Protein AF-A0A7S4EAV9-F1 (afdb_monomer)

Foldseek 3Di:
DPQQVLCVVVVVVVVPPPPDDDDDDDDDDPFVCNVVPDDPPVPPPDDDDDLQDDPPDPPDPDDPLLSVLVSLCVLLVSCVVSPHDDDLSVLLNVLSPDPPRALQNNVLSSLSSQLSSLVVVVPDPDCSSVVSLLVSLLVLVVCVVVVSYPPVRSLVSLQVSCVVNVHPGSVVSVVVSLVVLVVLLVLLLQCLDPPHCQLVLLLVVLVVCLVVLVVQLVVCVVVVVVSSNVVSVVVNVVSVVCNVPVVVSNVVSVVLNCCLVPPPDSSSNSVSSVSCVSVSCVRNPCVSDPDD

Structure (mmCIF, N/CA/C/O backbone):
data_AF-A0A7S4EAV9-F1
#
_entry.id   AF-A0A7S4EAV9-F1
#
loop_
_atom_site.group_PDB
_atom_site.id
_atom_site.type_symbol
_atom_site.label_atom_id
_atom_site.label_alt_id
_atom_site.label_comp_id
_atom_site.label_asym_id
_atom_site.label_entity_id
_atom_site.label_seq_id
_atom_site.pdbx_PDB_ins_code
_atom_site.Cartn_x
_atom_site.Cartn_y
_atom_site.Cartn_z
_atom_site.occupancy
_atom_site.B_iso_or_equiv
_atom_site.auth_seq_id
_atom_site.auth_comp_id
_atom_site.auth_asym_id
_atom_site.auth_atom_id
_atom_site.pdbx_PDB_model_num
ATOM 1 N N . MET A 1 1 ? 12.441 -1.413 3.411 1.00 30.23 1 MET A N 1
ATOM 2 C CA . MET A 1 1 ? 10.999 -1.530 3.059 1.00 30.23 1 MET A CA 1
ATOM 3 C C . MET A 1 1 ? 10.215 -0.191 3.110 1.00 30.23 1 MET A C 1
ATOM 5 O O . MET A 1 1 ? 8.997 -0.195 3.218 1.00 30.23 1 MET A O 1
ATOM 9 N N . LYS A 1 2 ? 10.881 0.977 2.994 1.00 26.67 2 LYS A N 1
ATOM 10 C CA . LYS A 1 2 ? 10.296 2.322 3.235 1.00 26.67 2 LYS A CA 1
ATOM 11 C C . LYS A 1 2 ? 10.002 3.156 1.971 1.00 26.67 2 LYS A C 1
ATOM 13 O O . LYS A 1 2 ? 9.523 4.275 2.081 1.00 26.67 2 LYS A O 1
ATOM 18 N N . LEU A 1 3 ? 10.282 2.630 0.776 1.00 26.67 3 LEU A N 1
ATOM 19 C CA . LEU A 1 3 ? 10.235 3.392 -0.487 1.00 26.67 3 LEU A CA 1
ATOM 20 C C . LEU A 1 3 ? 9.072 3.006 -1.419 1.00 26.67 3 LEU A C 1
ATOM 22 O O . LEU A 1 3 ? 8.772 3.741 -2.355 1.00 26.67 3 LEU A O 1
ATOM 26 N N . LEU A 1 4 ? 8.389 1.884 -1.173 1.00 30.31 4 LEU A N 1
ATOM 27 C CA . LEU A 1 4 ? 7.480 1.302 -2.166 1.00 30.31 4 LEU A CA 1
ATOM 28 C C . LEU A 1 4 ? 6.035 1.831 -2.093 1.00 30.31 4 LEU A C 1
ATOM 30 O O . LEU A 1 4 ? 5.394 2.015 -3.124 1.00 30.31 4 LEU A O 1
ATOM 34 N N . ILE A 1 5 ? 5.545 2.152 -0.891 1.00 35.16 5 ILE A N 1
ATOM 35 C CA . ILE A 1 5 ? 4.197 2.723 -0.695 1.00 35.16 5 ILE A CA 1
ATOM 36 C C . ILE A 1 5 ? 4.159 4.197 -1.153 1.00 35.16 5 ILE A C 1
ATOM 38 O O . ILE A 1 5 ? 3.156 4.661 -1.690 1.00 35.16 5 ILE A O 1
ATOM 42 N N . CYS A 1 6 ? 5.284 4.915 -1.056 1.00 32.62 6 CYS A N 1
ATOM 43 C CA . CYS A 1 6 ? 5.419 6.283 -1.570 1.00 32.62 6 CYS A CA 1
ATOM 44 C C . CYS A 1 6 ? 5.647 6.342 -3.088 1.00 32.62 6 CYS A C 1
ATOM 46 O O . CYS A 1 6 ? 5.225 7.306 -3.724 1.00 32.62 6 CYS A O 1
ATOM 48 N N . ALA A 1 7 ? 6.242 5.309 -3.695 1.00 28.92 7 ALA A N 1
ATOM 49 C CA . ALA A 1 7 ? 6.354 5.225 -5.151 1.00 28.92 7 ALA A CA 1
ATOM 50 C C . ALA A 1 7 ? 4.977 5.105 -5.833 1.00 28.92 7 ALA A C 1
ATOM 52 O O . ALA A 1 7 ? 4.793 5.658 -6.911 1.00 28.92 7 ALA A O 1
ATOM 53 N N . LEU A 1 8 ? 3.988 4.471 -5.192 1.00 30.95 8 LEU A N 1
ATOM 54 C CA . LEU A 1 8 ? 2.611 4.373 -5.698 1.00 30.95 8 LEU A CA 1
ATOM 55 C C . LEU A 1 8 ? 1.877 5.719 -5.734 1.00 30.95 8 LEU A C 1
ATOM 57 O O . LEU A 1 8 ? 1.275 6.050 -6.751 1.00 30.95 8 LEU A O 1
ATOM 61 N N . LEU A 1 9 ? 1.939 6.510 -4.656 1.00 30.52 9 LEU A N 1
ATOM 62 C CA . LEU A 1 9 ? 1.283 7.826 -4.603 1.00 30.52 9 LEU A CA 1
ATOM 63 C C . LEU A 1 9 ? 2.001 8.869 -5.475 1.00 30.52 9 LEU A C 1
ATOM 65 O O . LEU A 1 9 ? 1.351 9.742 -6.051 1.00 30.52 9 LEU A O 1
ATOM 69 N N . ALA A 1 10 ? 3.325 8.760 -5.629 1.00 28.16 10 ALA A N 1
ATOM 70 C CA . ALA A 1 10 ? 4.101 9.609 -6.532 1.00 28.16 10 ALA A CA 1
ATOM 71 C C . ALA A 1 10 ? 3.931 9.219 -8.015 1.00 28.16 10 ALA A C 1
ATOM 73 O O . ALA A 1 10 ? 3.924 10.095 -8.879 1.00 28.16 10 ALA A O 1
ATOM 74 N N . ALA A 1 11 ? 3.761 7.929 -8.336 1.00 26.75 11 ALA A N 1
ATOM 75 C CA . ALA A 1 11 ? 3.542 7.471 -9.709 1.00 26.75 11 ALA A CA 1
ATOM 76 C C . ALA A 1 11 ? 2.140 7.826 -10.228 1.00 26.75 11 ALA A C 1
ATOM 78 O O . ALA A 1 11 ? 2.017 8.245 -11.379 1.00 26.75 11 ALA A O 1
ATOM 79 N N . THR A 1 12 ? 1.096 7.756 -9.392 1.00 27.83 12 THR A N 1
ATOM 80 C CA . THR A 1 12 ? -0.251 8.193 -9.798 1.00 27.83 12 THR A CA 1
ATOM 81 C C . THR A 1 12 ? -0.331 9.712 -9.958 1.00 27.83 12 THR A C 1
ATOM 83 O O . THR A 1 12 ? -0.897 10.190 -10.937 1.00 27.83 12 THR A O 1
ATOM 86 N N . THR A 1 13 ? 0.304 10.504 -9.089 1.00 26.16 13 THR A N 1
ATOM 87 C CA . THR A 1 13 ? 0.293 11.974 -9.226 1.00 26.16 13 THR A CA 1
ATOM 88 C C . THR A 1 13 ? 1.150 12.493 -10.390 1.00 26.16 13 THR A C 1
ATOM 90 O O . THR A 1 13 ? 0.740 13.450 -11.053 1.00 26.16 13 THR A O 1
ATOM 93 N N . ASN A 1 14 ? 2.283 11.856 -10.720 1.00 24.61 14 ASN A N 1
ATOM 94 C CA . ASN A 1 14 ? 3.083 12.241 -11.896 1.00 24.61 14 ASN A CA 1
ATOM 95 C C . ASN A 1 14 ? 2.488 11.772 -13.232 1.00 24.61 14 ASN A C 1
ATOM 97 O O . ASN A 1 14 ? 2.653 12.468 -14.236 1.00 24.61 14 ASN A O 1
ATOM 101 N N . ALA A 1 15 ? 1.768 10.645 -13.267 1.00 26.09 15 ALA A N 1
ATOM 102 C CA . ALA A 1 15 ? 1.074 10.198 -14.476 1.00 26.09 15 ALA A CA 1
ATOM 103 C C . ALA A 1 15 ? -0.105 11.118 -14.852 1.00 26.09 15 ALA A C 1
ATOM 105 O O . ALA A 1 15 ? -0.425 11.266 -16.029 1.00 26.09 15 ALA A O 1
ATOM 106 N N . ILE A 1 16 ? -0.720 11.795 -13.874 1.00 30.86 16 ILE A N 1
ATOM 107 C CA . ILE A 1 16 ? -1.959 12.563 -14.083 1.00 30.86 16 ILE A CA 1
ATOM 108 C C . ILE A 1 16 ? -1.701 14.039 -14.459 1.00 30.86 16 ILE A C 1
ATOM 110 O O . ILE A 1 16 ? -2.587 14.711 -14.987 1.00 30.86 16 ILE A O 1
ATOM 114 N N . ARG A 1 17 ? -0.481 14.571 -14.276 1.00 26.88 17 ARG A N 1
ATOM 115 C CA . ARG A 1 17 ? -0.198 16.007 -14.506 1.00 26.88 17 ARG A CA 1
ATOM 116 C C . ARG A 1 17 ? 0.298 16.371 -15.914 1.00 26.88 17 ARG A C 1
ATOM 118 O O . ARG A 1 17 ? 0.329 17.554 -16.249 1.00 26.88 17 ARG A O 1
ATOM 125 N N . ASN A 1 18 ? 0.642 15.402 -16.764 1.00 28.17 18 ASN A N 1
ATOM 126 C CA . ASN A 1 18 ? 1.219 15.665 -18.090 1.00 28.17 18 ASN A CA 1
ATOM 127 C C . ASN A 1 18 ? 0.196 15.570 -19.231 1.00 28.17 18 ASN A C 1
ATOM 129 O O . ASN A 1 18 ? 0.288 14.730 -20.118 1.00 28.17 18 ASN A O 1
ATOM 133 N N . GLY A 1 19 ? -0.738 16.522 -19.246 1.00 25.75 19 GLY A N 1
ATOM 134 C CA . GLY A 1 19 ? -1.577 16.855 -20.400 1.00 25.75 19 GLY A CA 1
ATOM 135 C C . GLY A 1 19 ? -1.096 18.106 -21.154 1.00 25.75 19 GLY A C 1
ATOM 136 O O . GLY A 1 19 ? -1.883 19.021 -21.330 1.00 25.75 19 GLY A O 1
ATOM 137 N N . HIS A 1 20 ? 0.178 18.147 -21.577 1.00 24.78 20 HIS A N 1
ATOM 138 C CA . HIS A 1 20 ? 0.787 19.085 -22.556 1.00 24.78 20 HIS A CA 1
ATOM 139 C C . HIS A 1 20 ? 0.699 20.633 -22.340 1.00 24.78 20 HIS A C 1
ATOM 141 O O . HIS A 1 20 ? -0.094 21.142 -21.558 1.00 24.78 20 HIS A O 1
ATOM 147 N N . PRO A 1 21 ? 1.622 21.434 -22.932 1.00 31.45 21 PRO A N 1
ATOM 148 C CA . PRO A 1 21 ? 2.500 22.287 -22.127 1.00 31.45 21 PRO A CA 1
ATOM 149 C C . PRO A 1 21 ? 2.234 23.799 -22.232 1.00 31.45 21 PRO A C 1
ATOM 151 O O . PRO A 1 21 ? 1.849 24.326 -23.277 1.00 31.45 21 PRO A O 1
ATOM 154 N N . ARG A 1 22 ? 2.630 24.537 -21.187 1.00 22.41 22 ARG A N 1
ATOM 155 C CA . ARG A 1 22 ? 3.243 25.866 -21.346 1.00 22.41 22 ARG A CA 1
ATOM 156 C C . ARG A 1 22 ? 4.536 25.952 -20.528 1.00 22.41 22 ARG A C 1
ATOM 158 O O . ARG A 1 22 ? 4.596 25.377 -19.445 1.00 22.41 22 ARG A O 1
ATOM 165 N N . PRO A 1 23 ? 5.574 26.625 -21.055 1.00 32.88 23 PRO A N 1
ATOM 166 C CA . PRO A 1 23 ? 6.935 26.504 -20.558 1.00 32.88 23 PRO A CA 1
ATOM 167 C C . PRO A 1 23 ? 7.163 27.448 -19.380 1.00 32.88 23 PRO A C 1
ATOM 169 O O . PRO A 1 23 ? 6.838 28.630 -19.466 1.00 32.88 23 PRO A O 1
ATOM 172 N N . MET A 1 24 ? 7.773 26.948 -18.310 1.00 22.83 24 MET A N 1
ATOM 173 C CA . MET A 1 24 ? 8.365 27.764 -17.248 1.00 22.83 24 MET A CA 1
ATOM 174 C C . MET A 1 24 ? 9.703 27.140 -16.805 1.00 22.83 24 MET A C 1
ATOM 176 O O . MET A 1 24 ? 9.957 25.968 -17.090 1.00 22.83 24 MET A O 1
ATOM 180 N N . PRO A 1 25 ? 10.612 27.957 -16.247 1.00 26.66 25 PRO A N 1
ATOM 181 C CA . PRO A 1 25 ? 12.045 27.871 -16.492 1.00 26.66 25 PRO A CA 1
ATOM 182 C C . PRO A 1 25 ? 12.771 26.843 -15.623 1.00 26.66 25 PRO A C 1
ATOM 184 O O . PRO A 1 25 ? 12.385 26.544 -14.499 1.00 26.66 25 PRO A O 1
ATOM 187 N N . ARG A 1 26 ? 13.880 26.362 -16.193 1.00 35.59 26 ARG A N 1
ATOM 188 C CA . ARG A 1 26 ? 14.829 25.379 -15.665 1.00 35.59 26 ARG A CA 1
ATOM 189 C C . ARG A 1 26 ? 15.327 25.735 -14.258 1.00 35.59 26 ARG A C 1
ATOM 191 O O . ARG A 1 26 ? 16.225 26.562 -14.112 1.00 35.59 26 ARG A O 1
ATOM 198 N N . SER A 1 27 ? 14.814 25.038 -13.252 1.00 28.33 27 SER A N 1
ATOM 199 C CA . SER A 1 27 ? 15.548 24.724 -12.025 1.00 28.33 27 SER A CA 1
ATOM 200 C C . SER A 1 27 ? 16.105 23.302 -12.144 1.00 28.33 27 SER A C 1
ATOM 202 O O . SER A 1 27 ? 15.449 22.425 -12.697 1.00 28.33 27 SER A O 1
ATO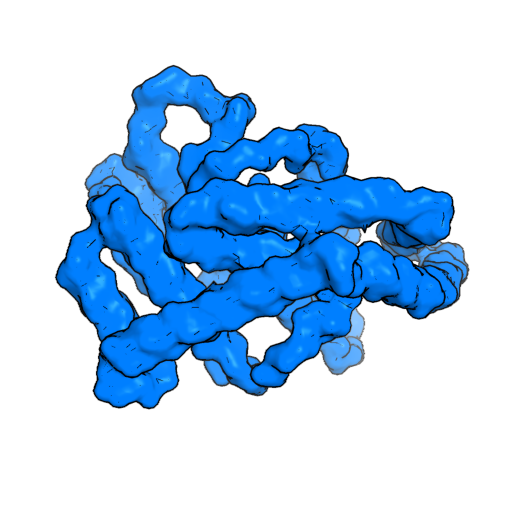M 204 N N . GLN A 1 28 ? 17.352 23.136 -11.708 1.00 24.94 28 GLN A N 1
ATOM 205 C CA . GLN A 1 28 ? 18.236 21.974 -11.864 1.00 24.94 28 GLN A CA 1
ATOM 206 C C . GLN A 1 28 ? 17.552 20.597 -11.712 1.00 24.94 28 GLN A C 1
ATOM 208 O O . GLN A 1 28 ? 16.701 20.442 -10.836 1.00 24.94 28 GLN A O 1
ATOM 213 N N . PRO A 1 29 ? 17.948 19.585 -12.511 1.00 26.45 29 PRO A N 1
ATOM 214 C CA . PRO A 1 29 ? 17.374 18.251 -12.417 1.00 26.45 29 PRO A CA 1
ATOM 215 C C . PRO A 1 29 ? 17.821 17.582 -11.115 1.00 26.45 29 PRO A C 1
ATOM 217 O O . PRO A 1 29 ? 19.008 17.362 -10.882 1.00 26.45 29 PRO A O 1
ATOM 220 N N . THR A 1 30 ? 16.857 17.258 -10.260 1.00 29.09 30 THR A N 1
ATOM 221 C CA . THR A 1 30 ? 17.042 16.334 -9.140 1.00 29.09 30 THR A CA 1
ATOM 222 C C . THR A 1 30 ? 17.212 14.938 -9.740 1.00 29.09 30 THR A C 1
ATOM 224 O O . THR A 1 30 ? 16.267 14.366 -10.276 1.00 29.09 30 THR A O 1
ATOM 227 N N . THR A 1 31 ? 18.436 14.419 -9.757 1.00 29.69 31 THR A N 1
ATOM 228 C CA . THR A 1 31 ? 18.758 13.095 -10.309 1.00 29.69 31 THR A CA 1
ATOM 229 C C . THR A 1 31 ? 18.118 11.968 -9.494 1.00 29.69 31 THR A C 1
ATOM 231 O O . THR A 1 31 ? 17.970 12.080 -8.277 1.00 29.69 31 THR A O 1
ATOM 234 N N . LEU A 1 32 ? 17.779 10.852 -10.153 1.00 26.72 32 LEU A N 1
ATOM 235 C CA . LEU A 1 32 ? 17.197 9.646 -9.539 1.00 26.72 32 LEU A CA 1
ATOM 236 C C . LEU A 1 32 ? 18.062 9.079 -8.390 1.00 26.72 32 LEU A C 1
ATOM 238 O O . LEU A 1 32 ? 17.527 8.545 -7.426 1.00 26.72 32 LEU A O 1
ATOM 242 N N . GLU A 1 33 ? 19.384 9.272 -8.453 1.00 26.14 33 GLU A N 1
ATOM 243 C CA . GLU A 1 33 ? 20.360 8.938 -7.396 1.00 26.14 33 GLU A CA 1
ATOM 244 C C . GLU A 1 33 ? 20.159 9.738 -6.096 1.00 26.14 33 GLU A C 1
ATOM 246 O O . GLU A 1 33 ? 20.595 9.326 -5.023 1.00 26.14 33 GLU A O 1
ATOM 251 N N . THR A 1 34 ? 19.500 10.896 -6.180 1.00 31.69 34 THR A N 1
ATOM 252 C CA . THR A 1 34 ? 19.154 11.748 -5.034 1.00 31.69 34 THR A CA 1
ATOM 253 C C . THR A 1 34 ? 17.796 11.363 -4.437 1.00 31.69 34 THR A C 1
ATOM 255 O O . THR A 1 34 ? 17.569 11.579 -3.250 1.00 31.69 34 THR A O 1
ATOM 258 N N . LEU A 1 35 ? 16.906 10.767 -5.242 1.00 29.23 35 LEU A N 1
ATOM 259 C CA . LEU A 1 35 ? 15.603 10.232 -4.816 1.00 29.23 35 LEU A CA 1
ATOM 260 C C . LEU A 1 35 ? 15.709 8.816 -4.229 1.00 29.23 35 LEU A C 1
ATOM 262 O O . LEU A 1 35 ? 14.930 8.449 -3.354 1.00 29.23 35 LEU A O 1
ATOM 266 N N . LEU A 1 36 ? 16.686 8.036 -4.690 1.00 28.77 36 LEU A N 1
ATOM 267 C CA . LEU A 1 36 ? 16.977 6.676 -4.248 1.00 28.77 36 LEU A CA 1
ATOM 268 C C . LEU A 1 36 ? 18.383 6.671 -3.651 1.00 28.77 36 LEU A C 1
ATOM 270 O O . LEU A 1 36 ? 19.355 6.349 -4.331 1.00 28.77 36 LEU A O 1
ATOM 274 N N . GLY A 1 37 ? 18.503 7.119 -2.400 1.00 25.03 37 GLY A N 1
ATOM 275 C CA . GLY A 1 37 ? 19.788 7.176 -1.710 1.00 25.03 37 GLY A CA 1
ATOM 276 C C . GLY A 1 37 ? 20.550 5.853 -1.834 1.00 25.03 37 GLY A C 1
ATOM 277 O O . GLY A 1 37 ? 20.039 4.831 -1.403 1.00 25.03 37 GLY A O 1
ATOM 278 N N . ARG A 1 38 ? 21.751 5.926 -2.426 1.00 27.00 38 ARG A N 1
ATOM 279 C CA . ARG A 1 38 ? 22.833 4.920 -2.487 1.00 27.00 38 ARG A CA 1
ATOM 280 C C . ARG A 1 38 ? 22.445 3.456 -2.780 1.00 27.00 38 ARG A C 1
ATOM 282 O O . ARG A 1 38 ? 21.851 2.770 -1.967 1.00 27.00 38 ARG A O 1
ATOM 289 N N . ASP A 1 39 ? 23.006 2.968 -3.887 1.00 27.69 39 ASP A N 1
ATOM 290 C CA . ASP A 1 39 ? 23.309 1.564 -4.214 1.00 27.69 39 ASP A CA 1
ATOM 291 C C . ASP A 1 39 ? 22.130 0.560 -4.088 1.00 27.69 39 ASP A C 1
ATOM 293 O O . ASP A 1 39 ? 21.924 -0.044 -3.028 1.00 27.69 39 ASP A O 1
ATOM 297 N N . PRO A 1 40 ? 21.358 0.332 -5.174 1.00 32.56 40 PRO A N 1
ATOM 298 C CA . PRO A 1 40 ? 20.085 -0.401 -5.146 1.00 32.56 40 PRO A CA 1
ATOM 299 C C . PRO A 1 40 ? 20.197 -1.896 -4.798 1.00 32.56 40 PRO A C 1
ATOM 301 O O . PRO A 1 40 ? 19.172 -2.561 -4.671 1.00 32.56 40 PRO A O 1
ATOM 304 N N . TYR A 1 41 ? 21.408 -2.433 -4.623 1.00 29.66 41 TYR A N 1
ATOM 305 C CA . TYR A 1 41 ? 21.646 -3.855 -4.351 1.00 29.66 41 TYR A CA 1
ATOM 306 C C . TYR A 1 41 ? 22.193 -4.157 -2.950 1.00 29.66 41 TYR A C 1
ATOM 308 O O . TYR A 1 41 ? 22.419 -5.321 -2.631 1.00 29.66 41 TYR A O 1
ATOM 316 N N . SER A 1 42 ? 22.368 -3.146 -2.092 1.00 24.48 42 SER A N 1
ATOM 317 C CA . SER A 1 42 ? 22.776 -3.355 -0.690 1.00 24.48 42 SER A CA 1
ATOM 318 C C . SER A 1 42 ? 21.604 -3.504 0.295 1.00 24.48 42 SER A C 1
ATOM 320 O O . SER A 1 42 ? 21.832 -3.753 1.471 1.00 24.48 42 SER A O 1
ATOM 322 N N . ILE A 1 43 ? 20.351 -3.415 -0.175 1.00 29.30 43 ILE A N 1
ATOM 323 C CA . ILE A 1 43 ? 19.133 -3.380 0.664 1.00 29.30 43 ILE A CA 1
ATOM 324 C C . ILE A 1 43 ? 18.244 -4.618 0.434 1.00 29.30 43 ILE A C 1
ATOM 326 O O . ILE A 1 43 ? 17.024 -4.510 0.303 1.00 29.30 43 ILE A O 1
ATOM 330 N N . ILE A 1 44 ? 18.833 -5.811 0.340 1.00 28.12 44 ILE A N 1
ATOM 331 C CA . ILE A 1 44 ? 18.062 -7.063 0.414 1.00 28.12 44 ILE A CA 1
ATOM 332 C C . ILE A 1 44 ? 18.574 -7.881 1.602 1.00 28.12 44 ILE A C 1
ATOM 334 O O . ILE A 1 44 ? 19.215 -8.914 1.439 1.00 28.12 44 ILE A O 1
ATOM 338 N N . ASP A 1 45 ? 18.280 -7.395 2.808 1.00 23.91 45 ASP A N 1
ATOM 339 C CA . ASP A 1 45 ? 18.007 -8.253 3.965 1.00 23.91 45 ASP A CA 1
ATOM 340 C C . ASP A 1 45 ? 16.541 -7.991 4.345 1.00 23.91 45 ASP A C 1
ATOM 342 O O . ASP A 1 45 ? 16.200 -6.998 4.986 1.00 23.91 45 ASP A O 1
ATOM 346 N N . VAL A 1 46 ? 15.632 -8.803 3.797 1.00 31.34 46 VAL A N 1
ATOM 347 C CA . VAL A 1 46 ? 14.182 -8.677 4.009 1.00 31.34 46 VAL A CA 1
ATOM 348 C C . VAL A 1 46 ? 13.751 -9.819 4.919 1.00 31.34 46 VAL A C 1
ATOM 350 O O . VAL A 1 46 ? 13.188 -10.820 4.479 1.00 31.34 46 VAL A O 1
ATOM 353 N N . ARG A 1 47 ? 14.049 -9.681 6.214 1.00 23.48 47 ARG A N 1
ATOM 354 C CA . ARG A 1 47 ? 13.342 -10.438 7.252 1.00 23.48 47 ARG A CA 1
ATOM 355 C C . ARG A 1 47 ? 12.020 -9.737 7.513 1.0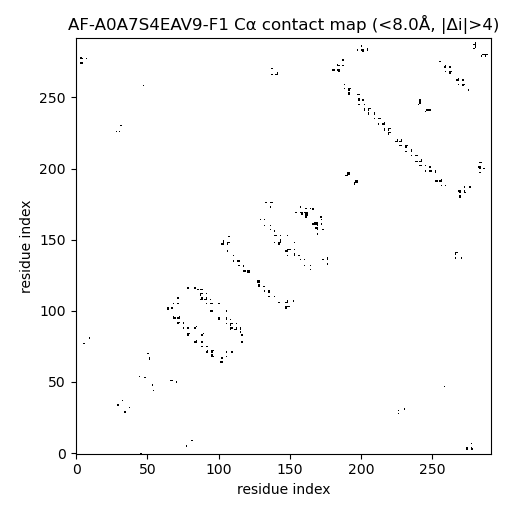0 23.48 47 ARG A C 1
ATOM 357 O O . ARG A 1 47 ? 11.981 -8.526 7.708 1.00 23.48 47 ARG A O 1
ATOM 364 N N . GLY A 1 48 ? 10.941 -10.510 7.445 1.00 29.02 48 GLY A N 1
ATOM 365 C CA . GLY A 1 48 ? 9.588 -10.034 7.686 1.00 29.02 48 GLY A CA 1
ATOM 366 C C . GLY A 1 48 ? 9.488 -9.350 9.042 1.00 29.02 48 GLY A C 1
ATOM 367 O O . GLY A 1 48 ? 9.793 -9.946 10.069 1.00 29.02 48 GLY A O 1
ATOM 368 N N . GLY A 1 49 ? 9.038 -8.107 9.019 1.00 24.88 49 GLY A N 1
ATOM 369 C CA . GLY A 1 49 ? 8.798 -7.307 10.201 1.00 24.88 49 GLY A CA 1
ATOM 370 C C . GLY A 1 49 ? 7.927 -6.127 9.810 1.00 24.88 49 GLY A C 1
ATOM 371 O O . GLY A 1 49 ? 7.981 -5.658 8.674 1.00 24.88 49 GLY A O 1
ATOM 372 N N . GLY A 1 50 ? 7.013 -5.730 10.689 1.00 27.94 50 GLY A N 1
ATOM 373 C CA . GLY A 1 50 ? 6.033 -4.684 10.403 1.00 27.94 50 GLY A CA 1
ATOM 374 C C . GLY A 1 50 ? 6.678 -3.304 10.232 1.00 27.94 50 GLY A C 1
ATOM 375 O O . GLY A 1 50 ? 7.863 -3.155 9.967 1.00 27.94 50 GLY A O 1
ATOM 376 N N . ILE A 1 51 ? 5.907 -2.248 10.494 1.00 37.44 51 ILE A N 1
ATOM 377 C CA . ILE A 1 51 ? 6.379 -0.846 10.576 1.00 37.44 51 ILE A CA 1
ATOM 378 C C . ILE A 1 51 ? 7.505 -0.658 11.639 1.00 37.44 51 ILE A C 1
ATOM 380 O O . ILE A 1 51 ? 8.039 0.437 11.796 1.00 37.44 51 ILE A O 1
ATOM 384 N N . PHE A 1 52 ? 7.898 -1.730 12.336 1.00 42.34 52 PHE A N 1
ATOM 385 C CA . PHE A 1 52 ? 8.694 -1.748 13.556 1.00 42.34 52 PHE A CA 1
ATOM 386 C C . PHE A 1 52 ? 10.049 -2.472 13.470 1.00 42.34 52 PHE A C 1
ATOM 388 O O . PHE A 1 52 ? 10.778 -2.391 14.452 1.00 42.34 52 PHE A O 1
ATOM 395 N N . ASP A 1 53 ? 10.436 -3.081 12.342 1.00 38.19 53 ASP A N 1
ATOM 396 C CA . ASP A 1 53 ? 11.724 -3.796 12.249 1.00 38.19 53 ASP A CA 1
ATOM 397 C C . ASP A 1 53 ? 12.605 -3.247 11.111 1.00 38.19 53 ASP A C 1
ATOM 399 O O . ASP A 1 53 ? 12.400 -3.549 9.934 1.00 38.19 53 ASP A O 1
ATOM 403 N N . ASP A 1 54 ? 13.593 -2.420 11.466 1.00 37.66 54 ASP A N 1
ATOM 404 C CA . ASP A 1 54 ? 14.825 -2.247 10.679 1.00 37.66 54 ASP A CA 1
ATOM 405 C C . ASP A 1 54 ? 15.901 -3.160 11.302 1.00 37.66 54 ASP A C 1
ATOM 407 O O . ASP A 1 54 ? 16.064 -3.116 12.521 1.00 37.66 54 ASP A O 1
ATOM 411 N N . PRO A 1 55 ? 16.656 -3.950 10.514 1.00 41.16 55 PRO A N 1
ATOM 412 C CA . PRO A 1 55 ? 17.675 -4.863 11.041 1.00 41.16 55 PRO A CA 1
ATOM 413 C C . PRO A 1 55 ? 19.050 -4.220 11.311 1.00 41.16 55 PRO A C 1
ATOM 415 O O . PRO A 1 55 ? 19.898 -4.873 11.911 1.00 41.16 55 PRO A O 1
ATOM 418 N N . ASP A 1 56 ? 19.286 -2.965 10.906 1.00 42.69 56 ASP A N 1
ATOM 419 C CA . ASP A 1 56 ? 20.632 -2.352 10.950 1.00 42.69 56 ASP A CA 1
ATOM 420 C C . ASP A 1 56 ? 20.814 -1.240 11.998 1.00 42.69 56 ASP A C 1
ATOM 422 O O . ASP A 1 56 ? 21.894 -0.666 12.128 1.00 42.69 56 ASP A O 1
ATOM 426 N N . GLU A 1 57 ? 19.794 -0.985 12.811 1.00 42.19 57 GLU A N 1
ATOM 427 C CA . GLU A 1 57 ? 19.933 -0.289 14.087 1.00 42.19 57 GLU A CA 1
ATOM 428 C C . GLU A 1 57 ? 19.080 -1.066 15.089 1.00 42.19 57 GLU A C 1
ATOM 430 O O . GLU A 1 57 ? 17.884 -0.818 15.220 1.00 42.19 57 GLU A O 1
ATOM 435 N N . GLU A 1 58 ? 19.670 -2.035 15.788 1.00 35.91 58 GLU A N 1
ATOM 436 C CA . GLU A 1 58 ? 19.164 -2.402 17.108 1.00 35.91 58 GLU A CA 1
ATOM 437 C C . GLU A 1 58 ? 19.754 -1.385 18.098 1.00 35.91 58 GLU A C 1
ATOM 439 O O . GLU A 1 58 ? 20.867 -1.599 18.586 1.00 35.91 58 GLU A O 1
ATOM 444 N N . PRO A 1 59 ? 19.086 -0.250 18.402 1.00 36.81 59 PRO A N 1
ATOM 445 C CA . PRO A 1 59 ? 19.397 0.439 19.633 1.00 36.81 59 PRO A CA 1
ATOM 446 C C . PRO A 1 59 ? 18.960 -0.494 20.764 1.00 36.81 59 PRO A C 1
ATOM 448 O O . PRO A 1 59 ? 17.812 -0.960 20.800 1.00 36.81 59 PRO A O 1
ATOM 451 N N . GLU A 1 60 ? 19.926 -0.803 21.626 1.00 40.34 60 GLU A N 1
ATOM 452 C CA . GLU A 1 60 ? 19.758 -1.473 22.912 1.00 40.34 60 GLU A CA 1
ATOM 453 C C . GLU A 1 60 ? 18.452 -1.000 23.572 1.00 40.34 60 GLU A C 1
ATOM 455 O O . GLU A 1 60 ? 18.317 0.186 23.818 1.00 40.34 60 GLU A O 1
ATOM 460 N N . GLU A 1 61 ? 17.473 -1.891 23.783 1.00 46.66 61 GLU A N 1
ATOM 461 C CA . GLU A 1 61 ? 16.250 -1.670 24.591 1.00 46.66 61 GLU A CA 1
ATOM 462 C C . GLU A 1 61 ? 15.667 -0.226 24.647 1.00 46.66 61 GLU A C 1
ATOM 464 O O . GLU A 1 61 ? 15.258 0.232 25.709 1.00 46.66 61 GLU A O 1
ATOM 469 N N . ASP A 1 62 ? 15.576 0.508 23.531 1.00 52.97 62 ASP A N 1
ATOM 470 C CA . ASP A 1 62 ? 15.167 1.925 23.573 1.00 52.97 62 ASP A CA 1
ATOM 471 C C . ASP A 1 62 ? 13.708 2.150 23.112 1.00 52.97 62 ASP A C 1
ATOM 473 O O . ASP A 1 62 ? 13.363 2.005 21.933 1.00 52.97 62 ASP A O 1
ATOM 477 N N . ASP A 1 63 ? 12.869 2.483 24.105 1.00 69.50 63 ASP A N 1
ATOM 478 C CA . ASP A 1 63 ? 11.510 3.064 24.114 1.00 69.50 63 ASP A CA 1
ATOM 479 C C . ASP A 1 63 ? 10.626 2.832 22.862 1.00 69.50 63 ASP A C 1
ATOM 481 O O . ASP A 1 63 ? 10.695 3.554 21.860 1.00 69.50 63 ASP A O 1
ATOM 485 N N . VAL A 1 64 ? 9.706 1.861 22.957 1.00 65.94 64 VAL A N 1
ATOM 486 C CA . VAL A 1 64 ? 8.657 1.574 21.953 1.00 65.94 64 VAL A CA 1
ATOM 487 C C . VAL A 1 64 ? 7.879 2.840 21.571 1.00 65.94 64 VAL A C 1
ATOM 489 O O . VAL A 1 64 ? 7.548 3.029 20.394 1.00 65.94 64 VAL A O 1
ATOM 492 N N . ASP A 1 65 ? 7.659 3.749 22.524 1.00 70.94 65 ASP A N 1
ATOM 493 C CA . ASP A 1 65 ? 6.942 4.994 22.271 1.00 70.94 65 ASP A CA 1
ATOM 494 C C . ASP A 1 65 ? 7.782 5.965 21.432 1.00 70.94 65 ASP A C 1
ATOM 496 O O . ASP A 1 65 ? 7.255 6.647 20.549 1.00 70.94 65 ASP A O 1
ATOM 500 N N . ALA A 1 66 ? 9.106 5.987 21.616 1.00 73.75 66 ALA A N 1
ATOM 501 C CA . ALA A 1 66 ? 10.013 6.787 20.794 1.00 73.75 66 ALA A CA 1
ATOM 502 C C . ALA A 1 66 ? 10.066 6.285 19.344 1.00 73.75 66 ALA A C 1
ATOM 504 O O . ALA A 1 66 ? 10.030 7.097 18.412 1.00 73.75 66 ALA A O 1
ATOM 505 N N . ARG A 1 67 ? 10.082 4.962 19.133 1.00 74.88 67 ARG A N 1
ATOM 506 C CA . ARG A 1 67 ? 10.040 4.365 17.785 1.00 74.88 67 ARG A CA 1
ATOM 507 C C . ARG A 1 67 ? 8.741 4.705 17.063 1.00 74.88 67 ARG A C 1
ATOM 509 O O . ARG A 1 67 ? 8.767 5.124 15.906 1.00 74.88 67 ARG A O 1
ATOM 516 N N . MET A 1 68 ? 7.611 4.587 17.754 1.00 76.19 68 MET A N 1
ATOM 517 C CA . MET A 1 68 ? 6.306 4.947 17.206 1.00 76.19 68 MET A CA 1
ATOM 518 C C . MET A 1 68 ? 6.221 6.445 16.885 1.00 76.19 68 MET A C 1
ATOM 520 O O . MET A 1 68 ? 5.814 6.790 15.777 1.00 76.19 68 MET A O 1
ATOM 524 N N . ARG A 1 69 ? 6.670 7.337 17.783 1.00 80.31 69 ARG A N 1
ATOM 525 C CA . ARG A 1 69 ? 6.743 8.787 17.509 1.00 80.31 69 ARG A CA 1
ATOM 526 C C . ARG A 1 69 ? 7.599 9.087 16.277 1.00 80.31 69 ARG A C 1
ATOM 528 O O . ARG A 1 69 ? 7.149 9.807 15.389 1.00 80.31 69 ARG A O 1
ATOM 535 N N . SER A 1 70 ? 8.778 8.469 16.161 1.00 81.19 70 SER A N 1
ATOM 536 C CA . SER A 1 70 ? 9.630 8.588 14.966 1.00 81.19 70 SER A CA 1
ATOM 537 C C . SER A 1 70 ? 8.910 8.113 13.698 1.00 81.19 70 SER A C 1
ATOM 539 O O . SER A 1 70 ? 9.002 8.751 12.646 1.00 81.19 70 SER A O 1
ATOM 541 N N . GLY A 1 71 ? 8.154 7.015 13.789 1.00 80.88 71 GLY A N 1
ATOM 542 C CA . GLY A 1 71 ? 7.290 6.529 12.714 1.00 80.88 71 GLY A CA 1
ATOM 543 C C . GLY A 1 71 ? 6.237 7.558 12.293 1.00 80.88 71 GLY A C 1
ATOM 544 O O . GLY A 1 71 ? 6.102 7.837 11.101 1.00 80.88 71 GLY A O 1
ATOM 545 N N . MET A 1 72 ? 5.554 8.186 13.253 1.00 84.69 72 MET A N 1
ATOM 546 C CA . MET A 1 72 ? 4.543 9.215 12.984 1.00 84.69 72 MET A CA 1
ATOM 547 C C . MET A 1 72 ? 5.151 10.487 12.383 1.00 84.69 72 MET A C 1
ATOM 549 O O . MET A 1 72 ? 4.609 11.024 11.420 1.00 84.69 72 MET A O 1
ATOM 553 N N . GLN A 1 73 ? 6.313 10.932 12.865 1.00 83.31 73 GLN A N 1
ATOM 554 C CA . GLN A 1 73 ? 7.045 12.061 12.276 1.00 83.31 73 GLN A CA 1
ATOM 555 C C . GLN A 1 73 ? 7.424 11.790 10.815 1.00 83.31 73 GLN A C 1
ATOM 557 O O . GLN A 1 73 ? 7.256 12.655 9.954 1.00 83.31 73 GLN A O 1
ATOM 562 N N . LYS A 1 74 ? 7.882 10.569 10.507 1.00 84.19 74 LYS A N 1
ATOM 563 C CA . LYS A 1 74 ? 8.146 10.146 9.124 1.00 84.19 74 LYS A CA 1
ATOM 564 C C . LYS A 1 74 ? 6.861 10.155 8.298 1.00 84.19 74 LYS A C 1
ATOM 566 O O . LYS A 1 74 ? 6.882 10.642 7.171 1.00 84.19 74 LYS A O 1
ATOM 571 N N . ALA A 1 75 ? 5.747 9.667 8.845 1.00 78.88 75 ALA A N 1
ATOM 572 C CA . ALA A 1 75 ? 4.453 9.692 8.167 1.00 78.88 75 ALA A CA 1
ATOM 573 C C . ALA A 1 75 ? 4.003 11.118 7.820 1.00 78.88 75 ALA A C 1
ATOM 575 O O . ALA A 1 75 ? 3.636 11.375 6.675 1.00 78.88 75 ALA A O 1
ATOM 576 N N . VAL A 1 76 ? 4.119 12.056 8.764 1.00 79.62 76 VAL A N 1
ATOM 577 C CA . VAL A 1 76 ? 3.835 13.483 8.544 1.00 79.62 76 VAL A CA 1
ATOM 578 C C . VAL A 1 76 ? 4.729 14.050 7.449 1.00 79.62 76 VAL A C 1
ATOM 580 O O . VAL A 1 76 ? 4.225 14.643 6.499 1.00 79.62 76 VAL A O 1
ATOM 583 N N . ALA A 1 77 ? 6.045 13.834 7.534 1.00 78.56 77 ALA A N 1
ATOM 584 C CA . ALA A 1 77 ? 6.982 14.318 6.524 1.00 78.56 77 ALA A CA 1
ATOM 585 C C . ALA A 1 77 ? 6.631 13.794 5.121 1.00 78.56 77 ALA A C 1
ATOM 587 O O . ALA A 1 77 ? 6.717 14.537 4.145 1.00 78.56 77 ALA A O 1
ATOM 588 N N . MET A 1 78 ? 6.175 12.542 5.020 1.00 73.12 78 MET A N 1
ATOM 589 C CA . MET A 1 78 ? 5.710 11.954 3.763 1.00 73.12 78 MET A CA 1
ATOM 590 C C . MET A 1 78 ? 4.409 12.597 3.265 1.00 73.12 78 MET A C 1
ATOM 592 O O . MET A 1 78 ? 4.337 12.960 2.092 1.00 73.12 78 MET A O 1
ATOM 596 N N . MET A 1 79 ? 3.412 12.798 4.134 1.00 79.19 79 MET A N 1
ATOM 597 C CA . MET A 1 79 ? 2.164 13.494 3.781 1.00 79.19 79 MET A CA 1
ATOM 598 C C . MET A 1 79 ? 2.441 14.916 3.272 1.00 79.19 79 MET A C 1
ATOM 600 O O . MET A 1 79 ? 1.928 15.319 2.230 1.00 79.19 79 MET A O 1
ATOM 604 N N . ARG A 1 80 ? 3.323 15.656 3.950 1.00 79.94 80 ARG A N 1
ATOM 605 C CA . ARG A 1 80 ? 3.745 17.000 3.528 1.00 79.94 80 ARG A CA 1
ATOM 606 C C . ARG A 1 80 ? 4.539 16.981 2.225 1.00 79.94 80 ARG A C 1
ATOM 608 O O . ARG A 1 80 ? 4.357 17.857 1.387 1.00 79.94 80 ARG A O 1
ATOM 615 N N . GLY A 1 81 ? 5.399 15.980 2.036 1.00 70.62 81 GLY A N 1
ATOM 616 C CA . GLY A 1 81 ? 6.230 15.830 0.840 1.00 70.62 81 GLY A CA 1
ATOM 617 C C . GLY A 1 81 ? 5.429 15.664 -0.454 1.00 70.62 81 GLY A C 1
ATOM 618 O O . GLY A 1 81 ? 5.898 16.080 -1.511 1.00 70.62 81 GLY A O 1
ATOM 619 N N . VAL A 1 82 ? 4.210 15.119 -0.373 1.00 67.50 82 VAL A N 1
ATOM 620 C CA . VAL A 1 82 ? 3.276 15.023 -1.512 1.00 67.50 82 VAL A CA 1
ATOM 621 C C . VAL A 1 82 ? 2.317 16.217 -1.620 1.00 67.50 82 VAL A C 1
ATOM 623 O O . VAL A 1 82 ? 1.478 16.248 -2.515 1.00 67.50 82 VAL A O 1
ATOM 626 N N . GLY A 1 83 ? 2.468 17.224 -0.754 1.00 73.00 83 GLY A N 1
ATOM 627 C CA . GLY A 1 83 ? 1.673 18.452 -0.764 1.00 73.00 83 GLY A CA 1
ATOM 628 C C . GLY A 1 83 ? 0.357 18.379 0.011 1.00 73.00 83 GLY A C 1
ATOM 629 O O . GLY A 1 83 ? -0.457 19.286 -0.138 1.00 73.00 83 GLY A O 1
ATOM 630 N N . SER A 1 84 ? 0.132 17.342 0.828 1.00 74.69 84 SER A N 1
ATOM 631 C CA . SER A 1 84 ? -1.079 17.255 1.646 1.00 74.69 84 SER A CA 1
ATOM 632 C C . SER A 1 84 ? -1.040 18.269 2.797 1.00 74.69 84 SER A C 1
ATOM 634 O O . SER A 1 84 ? -0.056 18.390 3.535 1.00 74.69 84 SER A O 1
ATOM 636 N N . GLU A 1 85 ? -2.148 18.983 2.976 1.00 85.81 85 GLU A N 1
ATOM 637 C CA . GLU A 1 85 ? -2.335 20.011 4.001 1.00 85.81 85 GLU A CA 1
ATOM 638 C C . GLU A 1 85 ? -3.674 19.812 4.721 1.00 85.81 85 GLU A C 1
ATOM 640 O O . GLU A 1 85 ? -4.622 19.259 4.160 1.00 85.81 85 GLU A O 1
ATOM 645 N N . GLY A 1 86 ? -3.779 20.285 5.965 1.00 89.81 86 GLY A N 1
ATOM 646 C CA . GLY A 1 86 ? -5.046 20.331 6.691 1.00 89.81 86 GLY A CA 1
ATOM 647 C C . GLY A 1 86 ? -4.918 20.054 8.183 1.00 89.81 86 GLY A C 1
ATOM 648 O O . GLY A 1 86 ? -3.939 19.473 8.650 1.00 89.81 86 GLY A O 1
ATOM 649 N N . ALA A 1 87 ? -5.971 20.415 8.917 1.00 92.88 87 ALA A N 1
ATOM 650 C CA . ALA A 1 87 ? -5.993 20.381 10.378 1.00 92.88 87 ALA A CA 1
ATOM 651 C C . ALA A 1 87 ? -5.714 18.990 10.976 1.00 92.88 87 ALA A C 1
ATOM 653 O O . ALA A 1 87 ? -5.142 18.900 12.057 1.00 92.88 87 ALA A O 1
ATOM 654 N N . ALA A 1 88 ? -6.088 17.905 10.288 1.00 91.25 88 ALA A N 1
ATOM 655 C CA . ALA A 1 88 ? -5.802 16.543 10.745 1.00 91.25 88 ALA A CA 1
ATOM 656 C C . ALA A 1 88 ? -4.299 16.206 10.667 1.00 91.25 88 ALA A C 1
ATOM 658 O O . ALA A 1 88 ? -3.753 15.601 11.587 1.00 91.25 88 ALA A O 1
ATOM 659 N N . ILE A 1 89 ? -3.618 16.650 9.604 1.00 89.38 89 ILE A N 1
ATOM 660 C CA . ILE A 1 89 ? -2.169 16.474 9.432 1.00 89.38 89 ILE A CA 1
ATOM 661 C C . ILE A 1 89 ? -1.419 17.383 10.413 1.00 89.38 89 ILE A C 1
ATOM 663 O O . ILE A 1 89 ? -0.474 16.930 11.052 1.00 89.38 89 ILE A O 1
ATOM 667 N N . ASP A 1 90 ? -1.884 18.624 10.600 1.00 93.81 90 ASP A N 1
ATOM 668 C CA . ASP A 1 90 ? -1.335 19.552 11.599 1.00 93.81 90 ASP A CA 1
ATOM 669 C C . ASP A 1 90 ? -1.444 18.972 13.023 1.00 93.81 90 ASP A C 1
ATOM 671 O O . ASP A 1 90 ? -0.508 19.072 13.816 1.00 93.81 90 ASP A O 1
ATOM 675 N N . ALA A 1 91 ? -2.574 18.332 13.348 1.00 94.38 91 ALA A N 1
ATOM 676 C CA . ALA A 1 91 ? -2.791 17.693 14.643 1.00 94.38 91 ALA A CA 1
ATOM 677 C C . ALA A 1 91 ? -1.866 16.486 14.856 1.00 94.38 91 ALA A C 1
ATOM 679 O O . ALA A 1 91 ? -1.283 16.354 15.932 1.00 94.38 91 ALA A O 1
ATOM 680 N N . LEU A 1 92 ? -1.688 15.635 13.836 1.00 92.94 92 LEU A N 1
ATOM 681 C CA . LEU A 1 92 ? -0.722 14.537 13.890 1.00 92.94 92 LEU A CA 1
ATOM 682 C C . LEU A 1 92 ? 0.708 15.060 14.060 1.00 92.94 92 LEU A C 1
ATOM 684 O O . LEU A 1 92 ? 1.458 14.517 14.862 1.00 92.94 92 LEU A O 1
ATOM 688 N N . GLU A 1 93 ? 1.087 16.113 13.338 1.00 93.94 93 GLU A N 1
ATOM 689 C CA . GLU A 1 93 ? 2.412 16.731 13.434 1.00 93.94 93 GLU A CA 1
ATOM 690 C C . GLU A 1 93 ? 2.682 17.304 14.826 1.00 93.94 93 GLU A C 1
ATOM 692 O O . GLU A 1 93 ? 3.750 17.074 15.394 1.00 93.94 93 GLU A O 1
ATOM 697 N N . ALA A 1 94 ? 1.711 18.013 15.403 1.00 94.12 94 ALA A N 1
ATOM 698 C CA . ALA A 1 94 ? 1.822 18.525 16.761 1.00 94.12 94 ALA A CA 1
ATOM 699 C C . ALA A 1 94 ? 1.983 17.382 17.775 1.00 94.12 94 ALA A C 1
ATOM 701 O O . ALA A 1 94 ? 2.879 17.431 18.616 1.00 94.12 94 ALA A O 1
ATOM 702 N N . LEU A 1 95 ? 1.163 16.335 17.656 1.00 92.62 95 LEU A N 1
ATOM 703 C CA . LEU A 1 95 ? 1.161 15.212 18.588 1.00 92.62 95 LEU A CA 1
ATOM 704 C C . LEU A 1 95 ? 2.410 14.326 18.446 1.00 92.62 95 LEU A C 1
ATOM 706 O O . LEU A 1 95 ? 2.974 13.895 19.443 1.00 92.62 95 LEU A O 1
ATOM 710 N N . ALA A 1 96 ? 2.900 14.100 17.225 1.00 89.19 96 ALA A N 1
ATOM 711 C CA . ALA A 1 96 ? 4.120 13.330 16.966 1.00 89.19 96 ALA A CA 1
ATOM 712 C C . ALA A 1 96 ? 5.388 14.014 17.508 1.00 89.19 96 ALA A C 1
ATOM 714 O O . ALA A 1 96 ? 6.392 13.345 17.754 1.00 89.19 96 ALA A O 1
ATOM 715 N N . ASN A 1 97 ? 5.342 15.335 17.699 1.00 89.62 97 ASN A N 1
ATOM 716 C CA . ASN A 1 97 ? 6.410 16.126 18.306 1.00 89.62 97 ASN A CA 1
ATOM 717 C C . ASN A 1 97 ? 6.239 16.323 19.822 1.00 89.62 97 ASN A C 1
ATOM 719 O O . ASN A 1 97 ? 7.112 16.930 20.444 1.00 89.62 97 ASN A O 1
ATOM 723 N N . ASP A 1 98 ? 5.157 15.815 20.418 1.00 89.12 98 ASP A N 1
ATOM 724 C CA . ASP A 1 98 ? 4.924 15.844 21.859 1.00 89.12 98 ASP A CA 1
ATOM 725 C C . ASP A 1 98 ? 5.472 14.558 22.514 1.00 89.12 98 ASP A C 1
ATOM 727 O O . ASP A 1 98 ? 4.940 13.466 22.293 1.00 89.12 98 ASP A O 1
ATOM 731 N N . PRO A 1 99 ? 6.525 14.644 23.351 1.00 85.19 99 PRO A N 1
ATOM 732 C CA . PRO A 1 99 ? 7.076 13.481 24.046 1.00 85.19 99 PRO A CA 1
ATOM 733 C C . PRO A 1 99 ? 6.098 12.826 25.030 1.00 85.19 99 PRO A C 1
ATOM 735 O O . PRO A 1 99 ? 6.317 11.683 25.421 1.00 85.19 99 PRO A O 1
ATOM 738 N N . SER A 1 100 ? 5.051 13.543 25.449 1.00 86.38 100 SER A N 1
ATOM 739 C CA . SER A 1 100 ? 4.023 13.056 26.374 1.00 86.38 100 SER A CA 1
ATOM 740 C C . SER A 1 100 ? 2.822 12.406 25.682 1.00 86.38 100 SER A C 1
ATOM 742 O O . SER A 1 100 ? 1.926 11.909 26.364 1.00 86.38 100 SER A O 1
ATOM 744 N N . ALA A 1 101 ? 2.796 12.385 24.346 1.00 85.75 101 ALA A N 1
ATOM 745 C CA . ALA A 1 101 ? 1.707 11.790 23.589 1.00 85.75 101 ALA A CA 1
ATOM 746 C C . ALA A 1 101 ? 1.631 10.269 23.790 1.00 85.75 101 ALA A C 1
ATOM 748 O O . ALA A 1 101 ? 2.596 9.541 23.550 1.00 85.75 101 ALA A O 1
ATOM 749 N N . GLU A 1 102 ? 0.450 9.790 24.178 1.00 85.94 102 GLU A N 1
ATOM 750 C CA . GLU A 1 102 ? 0.175 8.364 24.347 1.00 85.94 102 GLU A CA 1
ATOM 751 C C . GLU A 1 102 ? -0.062 7.666 22.998 1.00 85.94 102 GLU A C 1
ATOM 753 O O . GLU A 1 102 ? -0.668 8.231 22.078 1.00 85.94 102 GLU A O 1
ATOM 758 N N . ALA A 1 103 ? 0.333 6.391 22.905 1.00 82.75 103 ALA A N 1
ATOM 759 C CA . ALA A 1 103 ? 0.189 5.568 21.699 1.00 82.75 103 ALA A CA 1
ATOM 760 C C . ALA A 1 103 ? -1.211 5.573 21.069 1.00 82.75 103 ALA A C 1
ATOM 762 O O . ALA A 1 103 ? -1.314 5.818 19.862 1.00 82.75 103 ALA A O 1
ATOM 763 N N . PRO A 1 104 ? -2.304 5.384 21.836 1.00 85.69 104 PRO A N 1
ATOM 764 C CA . PRO A 1 104 ? -3.636 5.331 21.243 1.00 85.69 104 PRO A CA 1
ATOM 765 C C . PRO A 1 104 ? -4.050 6.669 20.618 1.00 85.69 104 PRO A C 1
ATOM 767 O O . PRO A 1 104 ? -4.746 6.695 19.603 1.00 85.69 104 PRO A O 1
ATOM 770 N N . GLN A 1 105 ? -3.605 7.789 21.198 1.00 88.88 105 GLN A N 1
ATOM 771 C CA . GLN A 1 105 ? -3.899 9.127 20.682 1.00 88.88 105 GLN A CA 1
ATOM 772 C C . GLN A 1 105 ? -3.128 9.388 19.384 1.00 88.88 105 GLN A C 1
ATOM 774 O O . GLN A 1 105 ? -3.715 9.860 18.410 1.00 88.88 105 GLN A O 1
ATOM 779 N N . LEU A 1 106 ? -1.845 9.009 19.343 1.00 88.56 106 LEU A N 1
ATOM 780 C CA . LEU A 1 106 ? -1.008 9.095 18.142 1.00 88.56 106 LEU A CA 1
ATOM 781 C C . LEU A 1 106 ? -1.588 8.288 16.981 1.00 88.56 106 LEU A C 1
ATOM 783 O O . LEU A 1 106 ? -1.699 8.803 15.870 1.00 88.56 106 LEU A O 1
ATOM 787 N N . ILE A 1 107 ? -1.998 7.046 17.239 1.00 88.50 107 ILE A N 1
ATOM 788 C CA . ILE A 1 107 ? -2.569 6.163 16.215 1.00 88.50 107 ILE A CA 1
ATOM 789 C C . ILE A 1 107 ? -3.896 6.706 15.703 1.00 88.50 107 ILE A C 1
ATOM 791 O O . ILE A 1 107 ? -4.123 6.721 14.495 1.00 88.50 107 ILE A O 1
ATOM 795 N N . LYS A 1 108 ? -4.756 7.208 16.591 1.00 91.38 108 LYS A N 1
ATOM 796 C CA . LYS A 1 108 ? -6.010 7.830 16.171 1.00 91.38 108 LYS A CA 1
ATOM 797 C C . LYS A 1 108 ? -5.759 9.042 15.264 1.00 91.38 108 LYS A C 1
ATOM 799 O O . LYS A 1 108 ? -6.312 9.097 14.171 1.00 91.38 108 LYS A O 1
ATOM 804 N N . CYS A 1 109 ? -4.893 9.973 15.674 1.00 92.62 109 CYS A N 1
ATOM 805 C CA . CYS A 1 109 ? -4.544 11.132 14.845 1.00 92.62 109 CYS A CA 1
ATOM 806 C C . CYS A 1 109 ? -3.908 10.722 13.512 1.00 92.62 109 CYS A C 1
ATOM 808 O O . CYS A 1 109 ? -4.144 11.373 12.497 1.00 92.62 109 CYS A O 1
ATOM 810 N N . TYR A 1 110 ? -3.134 9.637 13.497 1.00 92.00 110 TYR A N 1
ATOM 811 C CA . TYR A 1 110 ? -2.571 9.085 12.271 1.00 92.00 110 TYR A CA 1
ATOM 812 C C . TYR A 1 110 ? -3.659 8.598 11.312 1.00 92.00 110 TYR A C 1
ATOM 814 O O . TYR A 1 110 ? -3.665 8.995 10.147 1.00 92.00 110 TYR A O 1
ATOM 822 N N . LEU A 1 111 ? -4.602 7.794 11.804 1.00 91.00 111 LEU A N 1
ATOM 823 C CA . LEU A 1 111 ? -5.723 7.285 11.014 1.00 91.00 111 LEU A CA 1
ATOM 824 C C . LEU A 1 111 ? -6.617 8.423 10.492 1.00 91.00 111 LEU A C 1
ATOM 826 O O . LEU A 1 111 ? -6.991 8.415 9.319 1.00 91.00 111 LEU A O 1
ATOM 830 N N . ASP A 1 112 ? -6.874 9.445 11.313 1.00 92.88 112 ASP A N 1
ATOM 831 C CA . ASP A 1 112 ? -7.619 10.646 10.911 1.00 92.88 112 ASP A CA 1
ATOM 832 C C . ASP A 1 112 ? -6.879 11.440 9.817 1.00 92.88 112 ASP A C 1
ATOM 834 O O . ASP A 1 112 ? -7.482 11.851 8.822 1.00 92.88 112 ASP A O 1
ATOM 838 N N . ALA A 1 113 ? -5.562 11.631 9.954 1.00 89.88 113 ALA A N 1
ATOM 839 C CA . ALA A 1 113 ? -4.738 12.318 8.957 1.00 89.88 113 ALA A CA 1
ATOM 840 C C . ALA A 1 113 ? -4.671 11.547 7.630 1.00 89.88 113 ALA A C 1
ATOM 842 O O . ALA A 1 113 ? -4.745 12.143 6.554 1.00 89.88 113 ALA A O 1
ATOM 843 N 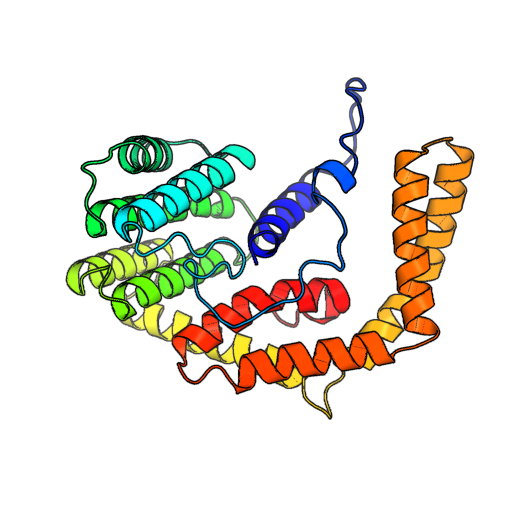N . ARG A 1 114 ? -4.574 10.215 7.694 1.00 89.50 114 ARG A N 1
ATOM 844 C CA . ARG A 1 114 ? -4.599 9.342 6.517 1.00 89.50 114 ARG A CA 1
ATOM 845 C C . ARG A 1 114 ? -5.959 9.356 5.821 1.00 89.50 114 ARG A C 1
ATOM 847 O O . ARG A 1 114 ? -6.012 9.435 4.594 1.00 89.50 114 ARG A O 1
ATOM 854 N N . LEU A 1 115 ? -7.053 9.340 6.584 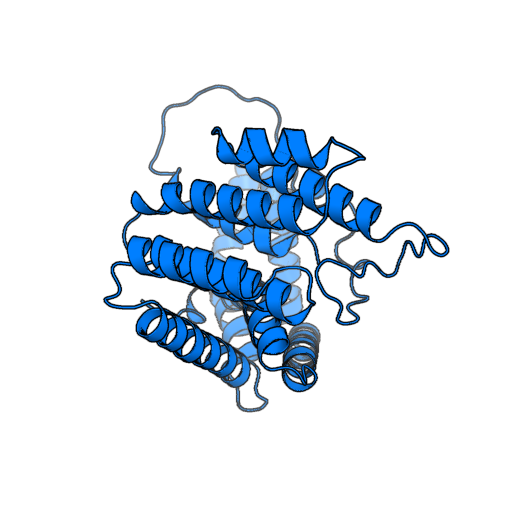1.00 89.25 115 LEU A N 1
ATOM 855 C CA . LEU A 1 115 ? -8.396 9.499 6.037 1.00 89.25 115 LEU A CA 1
ATOM 856 C C . LEU A 1 115 ? -8.546 10.858 5.348 1.00 89.25 115 LEU A C 1
ATOM 858 O O . LEU A 1 115 ? -8.988 10.894 4.202 1.00 89.25 115 LEU A O 1
ATOM 862 N N . HIS A 1 116 ? -8.116 11.949 5.987 1.00 89.12 116 HIS A N 1
ATOM 863 C CA . HIS A 1 116 ? -8.100 13.285 5.378 1.00 89.12 116 HIS A CA 1
ATOM 864 C C . HIS A 1 116 ? -7.320 13.299 4.058 1.00 89.12 116 HIS A C 1
ATOM 866 O O . HIS A 1 116 ? -7.865 13.704 3.036 1.00 89.12 116 HIS A O 1
ATOM 872 N N . GLN A 1 117 ? -6.097 12.761 4.040 1.00 84.81 117 GLN A N 1
ATOM 873 C CA . GLN A 1 117 ? -5.299 12.647 2.816 1.00 84.81 117 GLN A CA 1
ATOM 874 C C . GLN A 1 117 ? -6.028 11.852 1.719 1.00 84.81 117 GLN A C 1
ATOM 876 O O . GLN A 1 117 ? -6.029 12.248 0.556 1.00 84.81 117 GLN A O 1
ATOM 881 N N . SER A 1 118 ? -6.690 10.746 2.070 1.00 84.12 118 SER A N 1
ATOM 882 C CA . SER A 1 118 ? -7.400 9.921 1.086 1.00 84.12 118 SER A CA 1
ATOM 883 C C . SER A 1 118 ? -8.558 10.656 0.402 1.00 84.12 118 SER A C 1
ATOM 885 O O . SER A 1 118 ? -8.901 10.321 -0.728 1.00 84.12 118 SER A O 1
ATOM 887 N N . GLN A 1 119 ? -9.145 11.682 1.031 1.00 83.94 119 GLN A N 1
ATOM 888 C CA . GLN A 1 119 ? -10.265 12.433 0.452 1.00 83.94 119 GLN A CA 1
ATOM 889 C C . GLN A 1 119 ? -9.878 13.200 -0.818 1.00 83.94 119 GLN A C 1
ATOM 891 O O . GLN A 1 119 ? -10.748 13.450 -1.653 1.00 83.94 119 GLN A O 1
ATOM 896 N N . GLU A 1 120 ? -8.593 1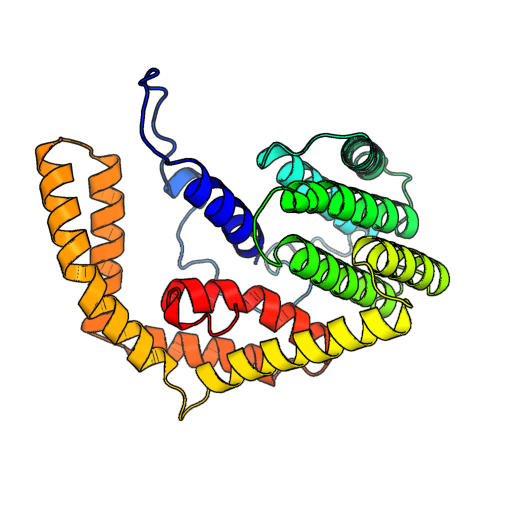3.505 -1.022 1.00 79.81 120 GLU A N 1
ATOM 897 C CA . GLU A 1 120 ? -8.087 14.074 -2.279 1.00 79.81 120 GLU A CA 1
ATOM 898 C C . GLU A 1 120 ? -8.402 13.152 -3.478 1.00 79.81 120 GLU A C 1
ATOM 900 O O . GLU A 1 120 ? -8.686 13.625 -4.585 1.00 79.81 120 GLU A O 1
ATOM 905 N N . LEU A 1 121 ? -8.475 11.833 -3.237 1.00 75.44 121 LEU A N 1
ATOM 906 C CA . LEU A 1 121 ? -8.780 10.816 -4.244 1.00 75.44 121 LEU A CA 1
ATOM 907 C C . LEU A 1 121 ? -10.238 10.848 -4.733 1.00 75.44 121 LEU A C 1
ATOM 909 O O . LEU A 1 121 ? -10.522 10.308 -5.800 1.00 75.44 121 LEU A O 1
ATOM 913 N N . LYS A 1 122 ? -11.160 11.517 -4.019 1.00 76.62 122 LYS A N 1
ATOM 914 C CA . LYS A 1 122 ? -12.574 11.663 -4.439 1.00 76.62 122 LYS A CA 1
ATOM 915 C C . LYS A 1 122 ? -12.726 12.392 -5.777 1.00 76.62 122 LYS A C 1
ATOM 917 O O . LYS A 1 122 ? -13.753 12.263 -6.436 1.00 76.62 122 LYS A O 1
ATOM 922 N N . SER A 1 123 ? -11.736 13.203 -6.148 1.00 72.62 123 SER A N 1
ATOM 923 C CA . SER A 1 123 ? -11.747 13.988 -7.387 1.00 72.62 123 SER A CA 1
ATOM 924 C C . SER A 1 123 ? -11.354 13.186 -8.633 1.00 72.62 123 SER A C 1
ATOM 926 O O . SER A 1 123 ? -11.551 13.661 -9.754 1.00 72.62 123 SER A O 1
ATOM 928 N N . PHE A 1 124 ? -10.823 11.976 -8.452 1.00 67.25 124 PHE A N 1
ATOM 929 C CA . PHE A 1 124 ? -10.368 11.115 -9.536 1.00 67.25 124 PHE A CA 1
ATOM 930 C C . PHE A 1 124 ? -11.488 10.167 -9.978 1.00 67.25 124 PHE A C 1
ATOM 932 O O . PHE A 1 124 ? -12.363 9.801 -9.196 1.00 67.25 124 PHE A O 1
ATOM 939 N N . GLN A 1 125 ? -11.477 9.780 -11.255 1.00 58.31 125 GLN A N 1
ATOM 940 C CA . GLN A 1 125 ? -12.420 8.789 -11.779 1.00 58.31 125 GLN A CA 1
ATOM 941 C C . GLN A 1 125 ? -12.027 7.381 -11.310 1.00 58.31 125 GLN A C 1
ATOM 943 O O . GLN A 1 125 ? -10.841 7.073 -11.252 1.00 58.31 125 GLN A O 1
ATOM 948 N N . GLY A 1 126 ? -13.016 6.533 -11.018 1.00 70.75 126 GLY A N 1
ATOM 949 C CA . GLY A 1 126 ? -12.814 5.145 -10.587 1.00 70.75 126 GLY A CA 1
ATOM 950 C C . GLY A 1 126 ? -12.826 4.947 -9.068 1.00 70.75 126 GLY A C 1
ATOM 951 O O . GLY A 1 126 ? -13.158 5.848 -8.299 1.00 70.75 126 GLY A O 1
ATOM 952 N N . ASP A 1 127 ? -12.442 3.747 -8.635 1.00 73.75 127 ASP A N 1
ATOM 953 C CA . ASP A 1 127 ? -12.583 3.282 -7.248 1.00 73.75 127 ASP A CA 1
ATOM 954 C C . ASP A 1 127 ? -11.387 3.637 -6.341 1.00 73.75 127 ASP A C 1
ATOM 956 O O . ASP A 1 127 ? -11.242 3.087 -5.249 1.00 73.75 127 ASP A O 1
ATOM 960 N N . HIS A 1 128 ? -10.521 4.573 -6.748 1.00 74.50 128 HIS A N 1
ATOM 961 C CA . HIS A 1 128 ? -9.296 4.923 -6.013 1.00 74.50 128 HIS A CA 1
ATOM 962 C C . HIS A 1 128 ? -9.556 5.317 -4.558 1.00 74.50 128 HIS A C 1
ATOM 964 O O . HIS A 1 128 ? -8.828 4.902 -3.656 1.00 74.50 128 HIS A O 1
ATOM 970 N N . TYR A 1 129 ? -10.620 6.086 -4.324 1.00 79.94 129 TYR A N 1
ATOM 971 C CA . TYR A 1 129 ? -11.000 6.477 -2.975 1.00 79.94 129 TYR A CA 1
ATOM 972 C C . TYR A 1 129 ? -11.439 5.270 -2.136 1.00 79.94 129 TYR A C 1
ATOM 974 O O . TYR A 1 129 ? -10.972 5.093 -1.015 1.00 79.94 129 TYR A O 1
ATOM 982 N N . LEU A 1 130 ? -12.262 4.384 -2.701 1.00 82.31 130 LEU A N 1
ATOM 983 C CA . LEU A 1 130 ? -12.724 3.178 -2.017 1.00 82.31 130 LEU A CA 1
ATOM 984 C C . LEU A 1 130 ? -11.571 2.202 -1.728 1.00 82.31 130 LEU A C 1
ATOM 986 O O . LEU A 1 130 ? -11.538 1.578 -0.669 1.00 82.31 130 LEU A O 1
ATOM 990 N N . VAL A 1 131 ? -10.593 2.094 -2.632 1.00 79.50 131 VAL A N 1
ATOM 991 C CA . VAL A 1 131 ? -9.354 1.335 -2.397 1.00 79.50 131 VAL A CA 1
ATOM 992 C C . VAL A 1 131 ? -8.581 1.903 -1.205 1.00 79.50 131 VAL A C 1
ATOM 994 O O . VAL A 1 131 ? -8.170 1.132 -0.340 1.00 79.50 131 VAL A O 1
ATOM 997 N N . ALA A 1 132 ? -8.435 3.227 -1.109 1.00 78.81 132 ALA A N 1
ATOM 998 C CA . ALA A 1 132 ? -7.767 3.850 0.031 1.00 78.81 132 ALA A CA 1
ATOM 999 C C . ALA A 1 132 ? -8.514 3.593 1.351 1.00 78.81 132 ALA A C 1
ATOM 1001 O O . ALA A 1 132 ? -7.884 3.256 2.349 1.00 78.81 132 ALA A O 1
ATOM 1002 N N . LEU A 1 133 ? -9.851 3.660 1.362 1.00 84.44 133 LEU A N 1
ATOM 1003 C CA . LEU A 1 133 ? -10.640 3.342 2.561 1.00 84.44 133 LEU A CA 1
ATOM 1004 C C . LEU A 1 133 ? -10.447 1.887 3.017 1.00 84.44 133 LEU A C 1
ATOM 1006 O O . LEU A 1 133 ? -10.339 1.633 4.216 1.00 84.44 133 LEU A O 1
ATOM 1010 N N . ARG A 1 134 ? -10.351 0.930 2.084 1.00 81.81 134 ARG A N 1
ATOM 1011 C CA . ARG A 1 134 ? -10.061 -0.480 2.411 1.00 81.81 134 ARG A CA 1
ATOM 1012 C C . ARG A 1 134 ? -8.675 -0.648 3.036 1.00 81.81 134 ARG A C 1
ATOM 1014 O O . ARG A 1 134 ? -8.545 -1.351 4.034 1.00 81.81 134 ARG A O 1
ATOM 1021 N N . GLN A 1 135 ? -7.668 0.043 2.500 1.00 80.75 135 GLN A N 1
ATOM 1022 C CA . GLN A 1 135 ? -6.317 0.043 3.072 1.00 80.75 135 GLN A CA 1
ATOM 1023 C C . GLN A 1 135 ? -6.316 0.604 4.498 1.00 80.75 135 GLN A C 1
ATOM 1025 O O . GLN A 1 135 ? -5.728 0.002 5.391 1.00 80.75 135 GLN A O 1
ATOM 1030 N N . LEU A 1 136 ? -7.045 1.696 4.752 1.00 86.19 136 LEU A N 1
ATOM 1031 C CA . LEU A 1 136 ? -7.172 2.253 6.103 1.00 86.19 136 LEU A CA 1
ATOM 1032 C C . LEU A 1 136 ? -7.866 1.298 7.076 1.00 86.19 136 LEU A C 1
ATOM 1034 O O . LEU A 1 136 ? -7.481 1.238 8.242 1.00 86.19 136 LEU A O 1
ATOM 1038 N N . ALA A 1 137 ? -8.846 0.522 6.611 1.00 86.69 137 ALA A N 1
ATOM 1039 C CA . ALA A 1 137 ? -9.478 -0.510 7.428 1.00 86.69 137 ALA A CA 1
ATOM 1040 C C . ALA A 1 137 ? -8.490 -1.631 7.802 1.00 86.69 137 ALA A C 1
ATOM 1042 O O . ALA A 1 137 ? -8.459 -2.051 8.960 1.00 86.69 137 ALA A O 1
ATOM 1043 N N . ASN A 1 138 ? -7.647 -2.069 6.858 1.00 82.19 138 ASN A N 1
ATOM 1044 C CA . ASN A 1 138 ? -6.589 -3.057 7.097 1.00 82.19 138 ASN A CA 1
ATOM 1045 C C . ASN A 1 138 ? -5.488 -2.516 8.032 1.00 82.19 138 ASN A C 1
ATOM 1047 O O . ASN A 1 138 ? -5.044 -3.226 8.938 1.00 82.19 138 ASN A O 1
ATOM 1051 N N . GLU A 1 139 ? -5.079 -1.252 7.869 1.00 84.19 139 GLU A N 1
ATOM 1052 C CA . GLU A 1 139 ? -4.141 -0.568 8.771 1.00 84.19 139 GLU A CA 1
ATOM 1053 C C . GLU A 1 139 ? -4.708 -0.491 10.202 1.00 84.19 139 GLU A C 1
ATOM 1055 O O . GLU A 1 139 ? -4.042 -0.888 11.160 1.00 84.19 139 GLU A O 1
ATOM 1060 N N . ALA A 1 140 ? -5.961 -0.052 10.358 1.00 85.69 140 ALA A N 1
ATOM 1061 C CA . ALA A 1 140 ? -6.629 0.029 11.656 1.00 85.69 140 ALA A CA 1
ATOM 1062 C C . ALA A 1 140 ? -6.793 -1.350 12.317 1.00 85.69 140 ALA A C 1
ATOM 1064 O O . ALA A 1 140 ? -6.585 -1.486 13.525 1.00 85.69 140 ALA A O 1
ATOM 1065 N N . LEU A 1 141 ? -7.114 -2.385 11.532 1.00 85.06 141 LEU A N 1
ATOM 1066 C CA . LEU A 1 141 ? -7.217 -3.760 12.021 1.00 85.06 141 LEU A CA 1
ATOM 1067 C C . LEU A 1 141 ? -5.867 -4.270 12.541 1.00 85.06 141 LEU A C 1
ATOM 1069 O O . LEU A 1 141 ? -5.825 -4.943 13.569 1.00 85.06 141 LEU A O 1
ATOM 1073 N N . ALA A 1 142 ? -4.762 -3.909 11.886 1.00 81.88 142 ALA A N 1
ATOM 1074 C CA . ALA A 1 142 ? -3.426 -4.258 12.355 1.00 81.88 142 ALA A CA 1
ATOM 1075 C C . ALA A 1 142 ? -3.096 -3.598 13.703 1.00 81.88 142 ALA A C 1
ATOM 1077 O O . ALA A 1 142 ? -2.551 -4.267 14.579 1.00 81.88 142 ALA A O 1
ATOM 1078 N N . PHE A 1 143 ? -3.471 -2.328 13.902 1.00 83.44 143 PHE A N 1
ATOM 1079 C CA . PHE A 1 143 ? -3.309 -1.661 15.199 1.00 83.44 143 PHE A CA 1
ATOM 1080 C C . PHE A 1 143 ? -4.201 -2.267 16.293 1.00 83.44 143 PHE A C 1
ATOM 1082 O O . PHE A 1 143 ? -3.782 -2.347 17.449 1.00 83.44 143 PHE A O 1
ATOM 1089 N N . LYS A 1 144 ? -5.409 -2.734 15.945 1.00 85.69 144 LYS A N 1
ATOM 1090 C CA . LYS A 1 144 ? -6.264 -3.502 16.867 1.00 85.69 144 LYS A CA 1
ATOM 1091 C C . LYS A 1 144 ? -5.594 -4.825 17.249 1.00 85.69 144 LYS A C 1
ATOM 1093 O O . LYS A 1 144 ? -5.497 -5.146 18.431 1.00 85.69 144 LYS A O 1
ATOM 1098 N N . ALA A 1 145 ? -5.096 -5.574 16.264 1.00 79.62 145 ALA A N 1
ATOM 1099 C CA . ALA A 1 145 ? -4.445 -6.867 16.475 1.00 79.62 145 ALA A CA 1
ATOM 1100 C C . ALA A 1 145 ? -3.162 -6.756 17.319 1.00 79.62 145 ALA A C 1
ATOM 1102 O O . ALA A 1 145 ? -2.891 -7.632 18.137 1.00 79.62 145 ALA A O 1
ATOM 1103 N N . SER A 1 146 ? -2.408 -5.660 17.180 1.00 78.69 146 SER A N 1
ATOM 1104 C CA . SER A 1 146 ? -1.224 -5.368 17.997 1.00 78.69 146 SER A CA 1
ATOM 1105 C C . SER A 1 146 ? -1.543 -4.738 19.357 1.00 78.69 146 SER A C 1
ATOM 1107 O O . SER A 1 146 ? -0.620 -4.365 20.079 1.00 78.69 146 SER A O 1
ATOM 1109 N N . THR A 1 147 ? -2.821 -4.613 19.736 1.00 81.69 147 THR A N 1
ATOM 1110 C CA . THR A 1 147 ? -3.308 -3.972 20.977 1.00 81.69 147 THR A CA 1
ATOM 1111 C C . THR A 1 147 ? -3.001 -2.476 21.111 1.00 81.69 147 THR A C 1
ATOM 1113 O O . THR A 1 147 ? -3.204 -1.889 22.172 1.00 81.69 147 THR A O 1
ATOM 1116 N N . GLN A 1 148 ? -2.554 -1.830 20.033 1.00 82.75 148 GLN A N 1
ATOM 1117 C CA . GLN A 1 148 ? -2.235 -0.401 20.018 1.00 82.75 148 GLN A CA 1
ATOM 1118 C C . GLN A 1 148 ? -3.473 0.482 19.748 1.00 82.75 148 GLN A C 1
ATOM 1120 O O . GLN A 1 148 ? -3.437 1.691 19.976 1.00 82.75 148 GLN A O 1
ATOM 1125 N N . LEU A 1 149 ? -4.580 -0.118 19.299 1.00 86.00 149 LEU A N 1
ATOM 1126 C CA . LEU A 1 149 ? -5.894 0.506 19.133 1.00 86.00 149 LEU A CA 1
ATOM 1127 C C . LEU A 1 149 ? -6.953 -0.320 19.879 1.00 86.00 149 LEU A C 1
ATOM 1129 O O . LEU A 1 149 ? -6.982 -1.544 19.747 1.00 86.00 149 LEU A O 1
ATOM 1133 N N . SER A 1 150 ? -7.824 0.329 20.660 1.00 90.75 150 SER A N 1
ATOM 1134 C CA . SER A 1 150 ? -8.905 -0.381 21.362 1.00 90.75 150 SER A CA 1
ATOM 1135 C C . SER A 1 150 ? -9.977 -0.874 20.388 1.00 90.75 150 SER A C 1
ATOM 1137 O O . SER A 1 150 ? -10.114 -0.356 19.277 1.00 90.75 150 SER A O 1
ATOM 1139 N N . GLU A 1 151 ? -10.769 -1.857 20.817 1.00 92.94 151 GLU A N 1
ATOM 1140 C CA . GLU A 1 151 ? -11.883 -2.372 20.020 1.00 92.94 151 GLU A CA 1
ATOM 1141 C C . GLU A 1 151 ? -12.918 -1.282 19.719 1.00 92.94 151 GLU A C 1
ATOM 1143 O O . GLU A 1 151 ? -13.312 -1.114 18.570 1.00 92.94 151 GLU A O 1
ATOM 1148 N N . GLU A 1 152 ? -13.270 -0.455 20.704 1.00 94.69 152 GLU A N 1
ATOM 1149 C CA . GLU A 1 152 ? -14.233 0.633 20.521 1.00 94.69 152 GLU A CA 1
ATOM 1150 C C . GLU A 1 152 ? -13.717 1.707 19.557 1.00 94.69 152 GLU A C 1
ATOM 1152 O O . GLU A 1 152 ? -14.487 2.264 18.771 1.00 94.69 152 GLU A O 1
ATOM 1157 N N . ALA A 1 153 ? -12.417 2.014 19.612 1.00 93.06 153 ALA A N 1
ATOM 1158 C CA . ALA A 1 153 ? -11.794 2.979 18.714 1.00 93.06 153 ALA A CA 1
ATOM 1159 C C . ALA A 1 153 ? -11.722 2.441 17.277 1.00 93.06 153 ALA A C 1
ATOM 1161 O O . ALA A 1 153 ? -11.995 3.183 16.332 1.00 93.06 153 ALA A O 1
ATOM 1162 N N . TYR A 1 154 ? -11.414 1.152 17.118 1.00 93.88 154 TYR A N 1
ATOM 1163 C CA . TYR A 1 154 ? -11.463 0.468 15.831 1.00 93.88 154 TYR A CA 1
ATOM 1164 C C . TYR A 1 154 ? -12.879 0.462 15.246 1.00 93.88 154 TYR A C 1
ATOM 1166 O O . TYR A 1 154 ? -13.059 0.890 14.110 1.00 93.88 154 TYR A O 1
ATOM 1174 N N . ASP A 1 155 ? -13.890 0.059 16.018 1.00 96.12 155 ASP A N 1
ATOM 1175 C CA . ASP A 1 155 ? -15.279 -0.020 15.551 1.00 96.12 155 ASP A CA 1
ATOM 1176 C C . ASP A 1 155 ? -15.824 1.358 15.149 1.00 96.12 155 ASP A C 1
ATOM 1178 O O . ASP A 1 155 ? -16.525 1.498 14.142 1.00 96.12 155 ASP A O 1
ATOM 1182 N N . ALA A 1 156 ? -15.477 2.402 15.910 1.00 96.31 156 ALA A N 1
ATOM 1183 C CA . ALA A 1 156 ? -15.835 3.777 15.578 1.00 96.31 156 ALA A CA 1
ATOM 1184 C C . ALA A 1 156 ? -15.190 4.235 14.260 1.00 96.31 156 ALA A C 1
ATOM 1186 O O . ALA A 1 156 ? -15.869 4.838 13.426 1.00 96.31 156 ALA A O 1
ATOM 1187 N N . PHE A 1 157 ? -13.909 3.920 14.053 1.00 97.00 157 PHE A N 1
ATOM 1188 C CA . PHE A 1 157 ? -13.199 4.262 12.823 1.00 97.00 157 PHE A CA 1
ATOM 1189 C C . PHE A 1 157 ? -13.718 3.460 11.624 1.00 97.00 157 PHE A C 1
ATOM 1191 O O . PHE A 1 157 ? -13.992 4.027 10.571 1.00 97.00 157 PHE A O 1
ATOM 1198 N N . LEU A 1 158 ? -13.963 2.159 11.787 1.00 97.38 158 LEU A N 1
AT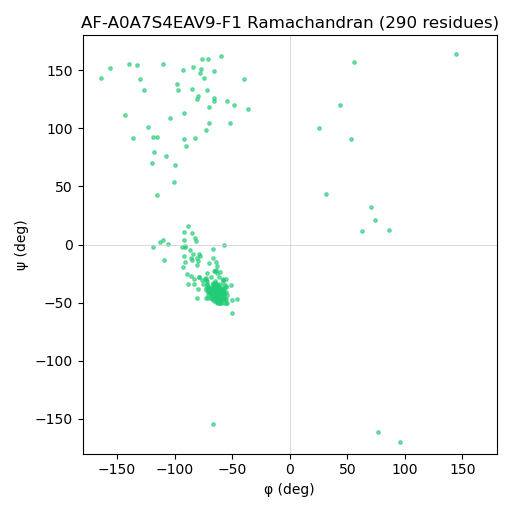OM 1199 C CA . LEU A 1 158 ? -14.533 1.306 10.745 1.00 97.38 158 LEU A CA 1
ATOM 1200 C C . LEU A 1 158 ? -15.926 1.785 10.323 1.00 97.38 158 LEU A C 1
ATOM 1202 O O . LEU A 1 158 ? -16.245 1.802 9.134 1.00 97.38 158 LEU A O 1
ATOM 1206 N N . LYS A 1 159 ? -16.746 2.233 11.281 1.00 97.31 159 LYS A N 1
ATOM 1207 C CA . LYS A 1 159 ? -18.029 2.871 10.984 1.00 97.31 159 LYS A CA 1
ATOM 1208 C C . LYS A 1 159 ? -17.849 4.154 10.173 1.00 97.31 159 LYS A C 1
ATOM 1210 O O . LYS A 1 159 ? -18.555 4.334 9.188 1.00 97.31 159 LYS A O 1
ATOM 1215 N N . GLN A 1 160 ? -16.902 5.012 10.545 1.00 97.31 160 GLN A N 1
ATOM 1216 C CA . GLN A 1 160 ? -16.601 6.226 9.784 1.00 97.31 160 GLN A CA 1
ATOM 1217 C C . GLN A 1 160 ? -16.175 5.905 8.343 1.00 97.31 160 GLN A C 1
ATOM 1219 O O . GLN A 1 160 ? -16.686 6.520 7.411 1.00 97.31 160 GLN A O 1
ATOM 1224 N N . LEU A 1 161 ? -15.298 4.915 8.144 1.00 96.50 161 LEU A N 1
ATOM 1225 C CA . LEU A 1 161 ? -14.895 4.465 6.807 1.00 96.50 161 LEU A CA 1
ATOM 1226 C C . LEU A 1 161 ? -16.079 3.900 6.011 1.00 96.50 161 LEU A C 1
ATOM 1228 O O . LEU A 1 161 ? -16.219 4.203 4.830 1.00 96.50 161 LEU A O 1
ATOM 1232 N N . SER A 1 162 ? -16.951 3.122 6.655 1.00 97.56 162 SER A N 1
ATOM 1233 C CA . SER A 1 162 ? -18.179 2.597 6.048 1.00 97.56 162 SER A CA 1
ATOM 1234 C C . SER A 1 162 ? -19.122 3.713 5.595 1.00 97.56 162 SER A C 1
ATOM 1236 O O . SER A 1 162 ? -19.667 3.637 4.493 1.00 97.56 162 SER A O 1
ATOM 1238 N N . ASP A 1 163 ? -19.320 4.735 6.432 1.00 96.75 163 ASP A N 1
ATOM 1239 C CA . ASP A 1 163 ? -20.168 5.888 6.123 1.00 96.75 163 ASP A CA 1
ATOM 1240 C C . ASP A 1 163 ? -19.579 6.692 4.944 1.00 96.75 163 ASP A C 1
ATOM 1242 O O . ASP A 1 163 ? -20.305 7.046 4.014 1.00 96.75 163 ASP A O 1
ATOM 1246 N N . GLU A 1 164 ? -18.257 6.907 4.923 1.00 94.06 164 GLU A N 1
ATOM 1247 C CA . GLU A 1 164 ? -17.540 7.551 3.806 1.00 94.06 164 GLU A CA 1
ATOM 1248 C C . GLU A 1 164 ? -17.595 6.730 2.507 1.00 94.06 164 GLU A C 1
ATOM 1250 O O . GLU A 1 164 ? -17.698 7.294 1.415 1.00 94.06 164 GLU A O 1
ATOM 1255 N N . ALA A 1 165 ? -17.558 5.400 2.612 1.00 92.19 165 ALA A N 1
ATOM 1256 C CA . ALA A 1 165 ? -17.656 4.477 1.485 1.00 92.19 165 ALA A CA 1
ATOM 1257 C C . ALA A 1 165 ? -19.101 4.283 0.978 1.00 92.19 165 ALA A C 1
ATOM 1259 O O . ALA A 1 165 ? -19.309 3.643 -0.053 1.00 92.19 165 ALA A O 1
ATOM 1260 N N . GLY A 1 166 ? -20.110 4.804 1.687 1.00 94.19 166 GLY A N 1
ATOM 1261 C CA . GLY A 1 166 ? -21.521 4.666 1.319 1.00 94.19 166 GLY A CA 1
ATOM 1262 C C . GLY A 1 166 ? -22.111 3.271 1.564 1.00 94.19 166 GLY A C 1
ATOM 1263 O O . GLY A 1 166 ? -23.127 2.913 0.958 1.00 94.19 166 GLY A O 1
ATOM 1264 N N . PHE A 1 167 ? -21.498 2.468 2.436 1.00 95.44 167 PHE A N 1
ATOM 1265 C CA . PHE A 1 167 ? -22.025 1.160 2.825 1.00 95.44 167 PHE A CA 1
ATOM 1266 C C . PHE A 1 167 ? -23.176 1.310 3.824 1.00 95.44 167 PHE A C 1
ATOM 1268 O O . PHE A 1 167 ? -23.243 2.254 4.607 1.00 95.44 167 PHE A O 1
ATOM 1275 N N . LYS A 1 168 ? -24.108 0.351 3.817 1.00 93.25 168 LYS A N 1
ATOM 1276 C CA . LYS A 1 168 ? -25.281 0.368 4.713 1.00 93.25 168 LYS A CA 1
ATOM 1277 C C . LYS A 1 168 ? -24.922 0.081 6.169 1.00 93.25 168 LYS A C 1
ATOM 1279 O O . LYS A 1 168 ? -25.692 0.426 7.064 1.00 93.25 168 LYS A O 1
ATOM 1284 N N . SER A 1 169 ? -23.809 -0.610 6.396 1.00 95.25 169 SER A N 1
ATOM 1285 C CA . SER A 1 169 ? -23.337 -0.977 7.720 1.00 95.25 169 SER A CA 1
ATOM 1286 C C . SER A 1 169 ? -21.830 -1.221 7.719 1.00 95.25 169 SER A C 1
ATOM 1288 O O . SER A 1 169 ? -21.272 -1.682 6.722 1.00 95.25 169 SER A O 1
ATOM 1290 N N . ALA A 1 170 ? -21.201 -0.992 8.875 1.00 95.00 170 ALA A N 1
ATOM 1291 C CA . ALA A 1 170 ? -19.785 -1.287 9.082 1.00 95.00 170 ALA A CA 1
ATOM 1292 C C . ALA A 1 170 ? -19.453 -2.765 8.820 1.00 95.00 170 ALA A C 1
ATOM 1294 O O . ALA A 1 170 ? -18.398 -3.059 8.277 1.00 95.00 170 ALA A O 1
ATOM 1295 N N . ALA A 1 171 ? -20.377 -3.684 9.124 1.00 94.94 171 ALA A N 1
ATOM 1296 C CA . ALA A 1 171 ? -20.204 -5.114 8.874 1.00 94.94 171 ALA A CA 1
ATOM 1297 C C . ALA A 1 171 ? -20.190 -5.464 7.373 1.00 94.94 171 ALA A C 1
ATOM 1299 O O . ALA A 1 171 ? -19.436 -6.342 6.951 1.00 94.94 171 ALA A O 1
ATOM 1300 N N . ASP A 1 172 ? -21.004 -4.784 6.556 1.00 95.50 172 ASP A N 1
ATOM 1301 C CA . ASP A 1 172 ? -20.976 -4.968 5.099 1.00 95.50 172 ASP A CA 1
ATOM 1302 C C . ASP A 1 172 ? -19.652 -4.462 4.515 1.00 95.50 172 ASP A C 1
ATOM 1304 O O . ASP A 1 172 ? -19.071 -5.117 3.650 1.00 95.50 172 ASP A O 1
ATOM 1308 N N . PHE A 1 173 ? -19.162 -3.324 5.016 1.00 95.69 173 PHE A N 1
ATOM 1309 C CA . PHE A 1 173 ? -17.865 -2.778 4.624 1.00 95.69 173 PHE A CA 1
ATOM 1310 C C . PHE A 1 173 ? -16.711 -3.692 5.056 1.00 95.69 173 PHE A C 1
ATOM 1312 O O . PHE A 1 173 ? -15.860 -4.029 4.242 1.00 95.69 173 PHE A O 1
ATOM 1319 N N . GLU A 1 174 ? -16.712 -4.179 6.298 1.00 93.00 174 GLU A N 1
ATOM 1320 C CA . GLU A 1 174 ? -15.711 -5.129 6.799 1.00 93.00 174 GLU A CA 1
ATOM 1321 C C . GLU A 1 174 ? -15.658 -6.403 5.947 1.00 93.00 174 GLU A C 1
ATOM 1323 O O . GLU A 1 174 ? -14.587 -6.921 5.622 1.00 93.00 174 GLU A O 1
ATOM 1328 N N . LYS A 1 175 ? -16.829 -6.907 5.543 1.00 92.25 175 LYS A N 1
ATOM 1329 C CA . LYS A 1 175 ? -16.914 -8.049 4.640 1.00 92.25 175 LYS A CA 1
ATOM 1330 C C . LYS A 1 175 ? -16.304 -7.731 3.273 1.00 92.25 175 LYS A C 1
ATOM 1332 O O . LYS A 1 175 ? -15.515 -8.540 2.797 1.00 92.25 175 LYS A O 1
ATOM 1337 N N . ASP A 1 176 ? -16.622 -6.583 2.678 1.00 91.19 176 ASP A N 1
ATOM 1338 C CA . ASP A 1 176 ? -16.025 -6.148 1.408 1.00 91.19 176 ASP A CA 1
ATOM 1339 C C . ASP A 1 176 ? -14.496 -6.026 1.501 1.00 91.19 176 ASP A C 1
ATOM 1341 O O . ASP A 1 176 ? -13.788 -6.544 0.637 1.00 91.19 176 ASP A O 1
ATOM 1345 N N . VAL A 1 177 ? -13.975 -5.431 2.581 1.00 88.12 177 VAL A N 1
ATOM 1346 C CA . VAL A 1 177 ? -12.530 -5.332 2.844 1.00 88.12 177 VAL A CA 1
ATOM 1347 C C . VAL A 1 177 ? -11.893 -6.720 2.863 1.00 88.12 177 VAL A C 1
ATOM 1349 O O . VAL A 1 177 ? -10.908 -6.954 2.159 1.00 88.12 177 VAL A O 1
ATOM 1352 N N . ARG A 1 178 ? -12.466 -7.664 3.617 1.00 87.12 178 ARG A N 1
ATOM 1353 C CA . ARG A 1 178 ? -11.958 -9.040 3.718 1.00 87.12 178 ARG A CA 1
ATOM 1354 C C . ARG A 1 178 ? -12.012 -9.782 2.384 1.00 87.12 178 ARG A C 1
ATOM 1356 O O . ARG A 1 178 ? -11.029 -10.426 2.015 1.00 87.12 178 ARG A O 1
ATOM 1363 N N . ASP A 1 179 ? -13.134 -9.705 1.674 1.00 86.44 179 ASP A N 1
ATOM 1364 C CA . ASP A 1 179 ? -13.340 -10.413 0.409 1.00 86.44 179 ASP A CA 1
ATOM 1365 C C . ASP A 1 179 ? -12.363 -9.880 -0.659 1.00 86.44 179 ASP A C 1
ATOM 1367 O O . ASP A 1 179 ? -11.687 -10.660 -1.334 1.00 86.44 179 ASP A O 1
ATOM 1371 N N . ARG A 1 180 ? -12.197 -8.551 -0.757 1.00 84.62 180 ARG A N 1
ATOM 1372 C CA . ARG A 1 180 ? -11.250 -7.924 -1.697 1.00 84.62 180 ARG A CA 1
ATOM 1373 C C . ARG A 1 180 ? -9.796 -8.183 -1.323 1.00 84.62 180 ARG A C 1
ATOM 1375 O O . ARG A 1 180 ? -9.001 -8.465 -2.213 1.00 84.62 180 ARG A O 1
ATOM 1382 N N . SER A 1 181 ? -9.446 -8.135 -0.041 1.00 81.56 181 SER A N 1
ATOM 1383 C CA . SER A 1 181 ? -8.084 -8.436 0.419 1.00 81.56 181 SER A CA 1
ATOM 1384 C C . SER A 1 181 ? -7.705 -9.890 0.123 1.00 81.56 181 SER A C 1
ATOM 1386 O O . SER A 1 181 ? -6.606 -10.164 -0.352 1.00 81.56 181 SER A O 1
ATOM 1388 N N . SER A 1 182 ? -8.643 -10.822 0.325 1.00 82.44 182 SER A N 1
ATOM 1389 C CA . SER A 1 182 ? -8.444 -12.240 0.001 1.00 82.44 182 SER A CA 1
ATOM 1390 C C . SER A 1 182 ? -8.224 -12.448 -1.498 1.00 82.44 182 SER A C 1
ATOM 1392 O O . SER A 1 182 ? -7.308 -13.169 -1.888 1.00 82.44 182 SER A O 1
ATOM 1394 N N . LEU A 1 183 ? -9.015 -11.767 -2.336 1.00 83.69 183 LEU A N 1
ATOM 1395 C CA . LEU A 1 183 ? -8.850 -11.804 -3.788 1.00 83.69 183 LEU A CA 1
ATOM 1396 C C . LEU A 1 183 ? -7.480 -11.261 -4.218 1.00 83.69 183 LEU A C 1
ATOM 1398 O O . LEU A 1 183 ? -6.805 -11.897 -5.015 1.00 83.69 183 LEU A O 1
ATOM 1402 N N . GLN A 1 184 ? -7.035 -10.133 -3.657 1.00 77.62 184 GLN A N 1
ATOM 1403 C CA . GLN A 1 184 ? -5.730 -9.544 -3.985 1.00 77.62 184 GLN A CA 1
ATOM 1404 C C . GLN A 1 184 ? -4.560 -10.468 -3.633 1.00 77.62 184 GLN A C 1
ATOM 1406 O O . GLN A 1 184 ? -3.608 -10.581 -4.405 1.00 77.62 184 GLN A O 1
ATOM 1411 N N . VAL A 1 185 ? -4.627 -11.136 -2.477 1.00 83.56 185 VAL A N 1
ATOM 1412 C CA . VAL A 1 185 ? -3.634 -12.147 -2.087 1.00 83.56 185 VAL A CA 1
ATOM 1413 C C . VAL A 1 185 ? -3.648 -13.304 -3.084 1.00 83.56 185 VAL A C 1
ATOM 1415 O O . VAL A 1 185 ? -2.587 -13.739 -3.524 1.00 83.56 185 VAL A O 1
ATOM 1418 N N . GLN A 1 186 ? -4.833 -13.787 -3.462 1.00 84.94 186 GLN A N 1
ATOM 1419 C CA . GLN A 1 186 ? -4.974 -14.891 -4.406 1.00 84.94 186 GLN A CA 1
ATOM 1420 C C . GLN A 1 186 ? -4.425 -14.540 -5.796 1.00 84.94 186 GLN A C 1
ATOM 1422 O O . GLN A 1 186 ? -3.627 -15.306 -6.324 1.00 84.94 186 GLN A O 1
ATOM 1427 N N . GLU A 1 187 ? -4.778 -13.380 -6.357 1.00 84.19 187 GLU A N 1
ATOM 1428 C CA . GLU A 1 187 ? -4.256 -12.897 -7.646 1.00 84.19 187 GLU A CA 1
ATOM 1429 C C . GLU A 1 187 ? -2.721 -12.859 -7.647 1.00 84.19 187 GLU A C 1
ATOM 1431 O O . GLU A 1 187 ? -2.067 -13.289 -8.598 1.00 84.19 187 GLU A O 1
ATOM 1436 N N . LEU A 1 188 ? -2.131 -12.372 -6.552 1.00 83.12 188 LEU A N 1
ATOM 1437 C CA . LEU A 1 188 ? -0.684 -12.292 -6.405 1.00 83.12 188 LEU A CA 1
ATOM 1438 C C . LEU A 1 188 ? -0.043 -13.686 -6.322 1.00 83.12 188 LEU A C 1
ATOM 1440 O O . LEU A 1 188 ? 0.971 -13.928 -6.974 1.00 83.12 188 LEU A O 1
ATOM 1444 N N . LEU A 1 189 ? -0.644 -14.609 -5.564 1.00 86.50 189 LEU A N 1
ATOM 1445 C CA . LEU A 1 189 ? -0.187 -15.998 -5.468 1.00 86.50 189 LEU A CA 1
ATOM 1446 C C . LEU A 1 189 ? -0.289 -16.730 -6.812 1.00 86.50 189 LEU A C 1
ATOM 1448 O O . LEU A 1 189 ? 0.646 -17.429 -7.187 1.00 86.50 189 LEU A O 1
ATOM 1452 N N . GLU A 1 190 ? -1.380 -16.548 -7.556 1.00 87.12 190 GLU A N 1
ATOM 1453 C CA . GLU A 1 190 ? -1.581 -17.165 -8.873 1.00 87.12 190 GLU A CA 1
ATOM 1454 C C . GLU A 1 190 ? -0.528 -16.702 -9.884 1.00 87.12 190 GLU A C 1
ATOM 1456 O O . GLU A 1 190 ? 0.037 -17.514 -10.618 1.00 87.12 190 GLU A O 1
ATOM 1461 N N . VAL A 1 191 ? -0.212 -15.405 -9.891 1.00 85.12 191 VAL A N 1
ATOM 1462 C CA . VAL A 1 191 ? 0.833 -14.854 -10.761 1.00 85.12 191 VAL A CA 1
ATOM 1463 C C . VAL A 1 191 ? 2.216 -15.383 -10.376 1.00 85.12 191 VAL A C 1
ATOM 1465 O O . VAL A 1 191 ? 3.034 -15.646 -11.261 1.00 85.12 191 VAL A O 1
ATOM 1468 N N . LEU A 1 192 ? 2.480 -15.538 -9.076 1.00 84.31 192 LEU A N 1
ATOM 1469 C CA . LEU A 1 192 ? 3.774 -15.963 -8.548 1.00 84.31 192 LEU A CA 1
ATOM 1470 C C . LEU A 1 192 ? 3.968 -17.484 -8.498 1.00 84.31 192 LEU A C 1
ATOM 1472 O O . LEU A 1 192 ? 5.101 -17.902 -8.278 1.00 84.31 192 LEU A O 1
ATOM 1476 N N . ALA A 1 193 ? 2.934 -18.305 -8.692 1.00 83.56 193 ALA A N 1
ATOM 1477 C CA . ALA A 1 193 ? 3.023 -19.768 -8.650 1.00 83.56 193 ALA A CA 1
ATOM 1478 C C . ALA A 1 193 ? 4.000 -20.347 -9.700 1.00 83.56 193 ALA A C 1
ATOM 1480 O O . ALA A 1 193 ? 4.369 -19.675 -10.660 1.00 83.56 193 ALA A O 1
ATOM 1481 N N . GLU A 1 194 ? 4.436 -21.603 -9.522 1.00 67.06 194 GLU A N 1
ATOM 1482 C CA . GLU A 1 194 ? 5.386 -22.282 -10.431 1.00 67.06 194 GLU A CA 1
ATOM 1483 C C . GLU A 1 194 ? 4.815 -22.483 -11.847 1.00 67.06 194 GLU A C 1
ATOM 1485 O O . GLU A 1 194 ? 5.515 -22.257 -12.829 1.00 67.06 194 GLU A O 1
ATOM 1490 N N . ASP A 1 195 ? 3.518 -22.792 -11.945 1.00 61.78 195 ASP A N 1
ATOM 1491 C CA . ASP A 1 195 ? 2.752 -22.788 -13.203 1.00 61.78 195 ASP A CA 1
ATOM 1492 C C . ASP A 1 195 ? 2.276 -21.372 -13.609 1.00 61.78 195 ASP A C 1
ATOM 1494 O O . ASP A 1 195 ? 1.537 -21.198 -14.582 1.00 61.78 195 ASP A O 1
ATOM 1498 N N . GLY A 1 196 ? 2.655 -20.350 -12.837 1.00 61.38 196 GLY A N 1
ATOM 1499 C CA . GLY A 1 196 ? 2.315 -18.951 -13.060 1.00 61.38 196 GLY A CA 1
ATOM 1500 C C . GLY A 1 196 ? 3.142 -18.314 -14.180 1.00 61.38 196 GLY A C 1
ATOM 1501 O O . GLY A 1 196 ? 4.225 -18.762 -14.551 1.00 61.38 196 GLY A O 1
ATOM 1502 N N . ASN A 1 197 ? 2.638 -17.210 -14.736 1.00 77.50 197 ASN A N 1
ATOM 1503 C CA . ASN A 1 197 ? 3.236 -16.557 -15.904 1.00 77.50 197 ASN A CA 1
ATOM 1504 C C . ASN A 1 197 ? 4.252 -15.442 -15.562 1.00 77.50 197 ASN A C 1
ATOM 1506 O O . ASN A 1 197 ? 4.647 -14.718 -16.474 1.00 77.50 197 ASN A O 1
ATOM 1510 N N . PHE A 1 198 ? 4.692 -15.271 -14.304 1.00 84.62 198 PHE A N 1
ATOM 1511 C CA . PHE A 1 198 ? 5.506 -14.114 -13.874 1.00 84.62 198 PHE A CA 1
ATOM 1512 C C . PHE A 1 198 ? 6.727 -13.843 -14.771 1.00 84.62 198 PHE A C 1
ATOM 1514 O O . PHE A 1 198 ? 6.832 -12.775 -15.374 1.00 84.62 198 PHE A O 1
ATOM 1521 N N . VAL A 1 199 ? 7.637 -14.815 -14.907 1.00 86.19 199 VAL A N 1
ATOM 1522 C CA . VAL A 1 199 ? 8.868 -14.638 -15.701 1.00 86.19 199 VAL A CA 1
ATOM 1523 C C . VAL A 1 199 ? 8.540 -14.469 -17.187 1.00 86.19 199 VAL A C 1
ATOM 1525 O O . VAL A 1 199 ? 9.137 -13.634 -17.863 1.00 86.19 199 VAL A O 1
ATOM 1528 N N . ALA A 1 200 ? 7.556 -15.212 -17.698 1.00 86.88 200 ALA A N 1
ATOM 1529 C CA . ALA A 1 200 ? 7.148 -15.142 -19.099 1.00 86.88 200 ALA A CA 1
ATOM 1530 C C . ALA A 1 200 ? 6.526 -13.781 -19.469 1.00 86.88 200 ALA A C 1
ATOM 1532 O O . ALA A 1 200 ? 6.845 -13.227 -20.522 1.00 86.88 200 ALA A O 1
ATOM 1533 N N . ILE A 1 201 ? 5.676 -13.219 -18.604 1.00 84.81 201 ILE A N 1
ATOM 1534 C CA . ILE A 1 201 ? 5.085 -11.881 -18.770 1.00 84.81 201 ILE A CA 1
ATOM 1535 C C . ILE A 1 201 ? 6.177 -10.817 -18.671 1.00 84.81 201 ILE A C 1
ATOM 1537 O O . ILE A 1 201 ? 6.253 -9.944 -19.534 1.00 84.81 201 ILE A O 1
ATOM 1541 N N . ALA A 1 202 ? 7.063 -10.920 -17.675 1.00 84.06 202 ALA A N 1
ATOM 1542 C CA . ALA A 1 202 ? 8.179 -9.993 -17.516 1.00 84.06 202 ALA A CA 1
ATOM 1543 C C . ALA A 1 202 ? 9.052 -9.938 -18.780 1.00 84.06 202 ALA A C 1
ATOM 1545 O O . ALA A 1 202 ? 9.350 -8.852 -19.275 1.00 84.06 202 ALA A O 1
ATOM 1546 N N . LEU A 1 203 ? 9.414 -11.095 -19.346 1.00 86.44 203 LEU A N 1
ATOM 1547 C CA . LEU A 1 203 ? 10.219 -11.170 -20.567 1.00 86.44 203 LEU A CA 1
ATOM 1548 C C . LEU A 1 203 ? 9.485 -10.625 -21.797 1.00 86.44 203 LEU A C 1
ATOM 1550 O O . LEU A 1 203 ? 10.081 -9.857 -22.550 1.00 86.44 203 LEU A O 1
ATOM 1554 N N . ARG A 1 204 ? 8.195 -10.938 -21.974 1.00 86.69 204 ARG A N 1
ATOM 1555 C CA . ARG A 1 204 ? 7.384 -10.368 -23.065 1.00 86.69 204 ARG A CA 1
ATOM 1556 C C . ARG A 1 204 ? 7.359 -8.843 -22.999 1.00 86.69 204 ARG A C 1
ATOM 1558 O O . ARG A 1 204 ? 7.623 -8.167 -23.988 1.00 86.69 204 ARG A O 1
ATOM 1565 N N . ARG A 1 205 ? 7.127 -8.287 -21.810 1.00 82.31 205 ARG A N 1
ATOM 1566 C CA . ARG A 1 205 ? 7.153 -6.838 -21.599 1.00 82.31 205 ARG A CA 1
ATOM 1567 C C . ARG A 1 205 ? 8.520 -6.237 -21.906 1.00 82.31 205 ARG A C 1
ATOM 1569 O O . ARG A 1 205 ? 8.605 -5.118 -22.410 1.00 82.31 205 ARG A O 1
ATOM 1576 N N . VAL A 1 206 ? 9.600 -6.951 -21.595 1.00 84.12 206 VAL A N 1
ATOM 1577 C CA . VAL A 1 206 ? 10.944 -6.503 -21.958 1.00 84.12 206 VAL A CA 1
ATOM 1578 C C . VAL A 1 206 ? 11.090 -6.421 -23.482 1.00 84.12 206 VAL A C 1
ATOM 1580 O O . VAL A 1 206 ? 11.568 -5.405 -23.985 1.00 84.12 206 VAL A O 1
ATOM 1583 N N . GLU A 1 207 ? 10.642 -7.440 -24.219 1.00 86.50 207 GLU A N 1
ATOM 1584 C CA . GLU A 1 207 ? 10.645 -7.444 -25.690 1.00 86.50 207 GLU A CA 1
ATOM 1585 C C . GLU A 1 207 ? 9.849 -6.271 -26.282 1.00 86.50 207 GLU A C 1
ATOM 1587 O O . GLU A 1 207 ? 10.290 -5.662 -27.256 1.00 86.50 207 GLU A O 1
ATOM 1592 N N . GLU A 1 208 ? 8.728 -5.902 -25.663 1.00 85.88 208 GLU A N 1
ATOM 1593 C CA . GLU A 1 208 ? 7.899 -4.768 -26.085 1.00 85.88 208 GLU A CA 1
ATOM 1594 C C . GLU A 1 208 ? 8.534 -3.404 -25.769 1.00 85.88 208 GLU A C 1
ATOM 1596 O O . GLU A 1 208 ? 8.454 -2.476 -26.576 1.00 85.88 208 GLU A O 1
ATOM 1601 N N . LYS A 1 209 ? 9.179 -3.257 -24.603 1.00 82.25 209 LYS A N 1
ATOM 1602 C CA . LYS A 1 209 ? 9.708 -1.965 -24.132 1.00 82.25 209 LYS A CA 1
ATOM 1603 C C . LYS A 1 209 ? 11.071 -1.592 -24.700 1.00 82.25 209 LYS A C 1
ATOM 1605 O O . LYS A 1 209 ? 11.336 -0.404 -24.890 1.00 82.25 209 LYS A O 1
ATOM 1610 N N . VAL A 1 210 ? 11.945 -2.570 -24.943 1.00 86.25 210 VAL A N 1
ATOM 1611 C CA . VAL A 1 210 ? 13.327 -2.313 -25.385 1.00 86.25 210 VAL A CA 1
ATOM 1612 C C . VAL A 1 210 ? 13.391 -1.459 -26.663 1.00 86.25 210 VAL A C 1
ATOM 1614 O O . VAL A 1 210 ? 14.125 -0.471 -26.644 1.00 86.25 210 VAL A O 1
ATOM 1617 N N . PRO A 1 211 ? 12.612 -1.723 -27.734 1.00 88.62 211 PRO A N 1
ATOM 1618 C CA . PRO A 1 211 ? 12.668 -0.911 -28.952 1.00 88.62 211 PRO A CA 1
ATOM 1619 C C . PRO A 1 211 ? 12.294 0.563 -28.734 1.00 88.62 211 PRO A C 1
ATOM 1621 O O . PRO A 1 211 ? 12.910 1.447 -29.328 1.00 88.62 211 PRO A O 1
ATOM 1624 N N . GLY A 1 212 ? 11.301 0.831 -27.877 1.00 86.81 212 GLY A N 1
ATOM 1625 C CA . GLY A 1 212 ? 10.881 2.193 -27.537 1.00 86.81 212 GLY A CA 1
ATOM 1626 C C . GLY A 1 212 ? 11.971 2.947 -26.778 1.00 86.81 212 GLY A C 1
ATOM 1627 O O . GLY A 1 212 ? 12.381 4.024 -27.194 1.00 86.81 212 GLY A O 1
ATOM 1628 N N . LEU A 1 213 ? 12.533 2.323 -25.740 1.00 82.25 213 LEU A N 1
ATOM 1629 C CA . LEU A 1 213 ? 13.616 2.915 -24.950 1.00 82.25 213 LEU A CA 1
ATOM 1630 C C . LEU A 1 213 ? 14.898 3.138 -25.767 1.00 82.25 213 LEU A C 1
ATOM 1632 O O . LEU A 1 213 ? 15.631 4.094 -25.525 1.00 82.25 213 LEU A O 1
ATOM 1636 N N . GLU A 1 214 ? 15.192 2.276 -26.745 1.00 89.00 214 GLU A N 1
ATOM 1637 C CA . GLU A 1 214 ? 16.306 2.483 -27.678 1.00 89.00 214 GLU A CA 1
ATOM 1638 C C . GLU A 1 214 ? 16.091 3.705 -28.579 1.00 89.00 214 GLU A C 1
ATOM 1640 O O . GLU A 1 214 ? 17.045 4.440 -28.863 1.00 89.00 214 GLU A O 1
ATOM 1645 N N . ALA A 1 215 ? 14.851 3.931 -29.024 1.00 89.75 215 ALA A N 1
ATOM 1646 C CA . ALA A 1 215 ? 14.488 5.119 -29.782 1.00 89.75 215 ALA A CA 1
ATOM 1647 C C . ALA A 1 215 ? 14.595 6.381 -28.912 1.00 89.75 215 ALA A C 1
ATOM 1649 O O . ALA A 1 215 ? 15.263 7.332 -29.324 1.00 89.75 215 ALA A O 1
ATOM 1650 N N . ASP A 1 216 ? 14.049 6.350 -27.694 1.00 84.06 216 ASP A N 1
ATOM 1651 C CA . ASP A 1 216 ? 14.107 7.461 -26.735 1.00 84.06 216 ASP A CA 1
ATOM 1652 C C . ASP A 1 216 ? 15.557 7.824 -26.394 1.00 84.06 216 ASP A C 1
ATOM 1654 O O . ASP A 1 216 ? 15.962 8.979 -26.518 1.00 84.06 216 ASP A O 1
ATOM 1658 N N . LEU A 1 217 ? 16.401 6.828 -26.099 1.00 86.62 217 LEU A N 1
ATOM 1659 C CA . LEU A 1 217 ? 17.825 7.042 -25.839 1.00 86.62 217 LEU A CA 1
ATOM 1660 C C . LEU A 1 217 ? 18.532 7.726 -27.019 1.00 86.62 217 LEU A C 1
ATOM 1662 O O . LEU A 1 217 ? 19.408 8.572 -26.820 1.00 86.62 217 LEU A O 1
ATOM 1666 N N . LYS A 1 218 ? 18.185 7.366 -28.260 1.00 91.69 218 LYS A N 1
ATOM 1667 C CA . LYS A 1 218 ? 18.757 7.996 -29.456 1.00 91.69 218 LYS A CA 1
ATOM 1668 C C . LYS A 1 218 ? 18.326 9.457 -29.580 1.00 91.69 218 LYS A C 1
ATOM 1670 O O . LYS A 1 218 ? 19.142 10.292 -29.976 1.00 91.69 218 LYS A O 1
ATOM 1675 N N . GLU A 1 219 ? 17.075 9.766 -29.257 1.00 89.81 219 GLU A N 1
ATOM 1676 C CA . GLU A 1 219 ? 16.571 11.138 -29.245 1.00 89.81 219 GLU A CA 1
ATOM 1677 C C . GLU A 1 219 ? 17.213 11.975 -28.135 1.00 89.81 219 GLU A C 1
ATOM 1679 O O . GLU A 1 219 ? 17.643 13.099 -28.395 1.00 89.81 219 GLU A O 1
ATOM 1684 N N . ASP A 1 220 ? 17.355 11.426 -26.931 1.00 85.06 220 ASP A N 1
ATOM 1685 C CA . ASP A 1 220 ? 17.947 12.128 -25.790 1.00 85.06 220 ASP A CA 1
ATOM 1686 C C . ASP A 1 220 ? 19.439 12.401 -25.999 1.00 85.06 220 ASP A C 1
ATOM 1688 O O . ASP A 1 220 ? 19.918 13.505 -25.724 1.00 85.06 220 ASP A O 1
ATOM 1692 N N . LEU A 1 221 ? 20.160 11.448 -26.605 1.00 87.94 221 LEU A N 1
ATOM 1693 C CA . LEU A 1 221 ? 21.539 11.653 -27.059 1.00 87.94 221 LEU A CA 1
ATOM 1694 C C . LEU A 1 221 ? 21.639 12.779 -28.096 1.00 87.94 221 LEU A C 1
ATOM 1696 O O . LEU A 1 221 ? 22.600 13.545 -28.075 1.00 87.94 221 LEU A O 1
ATOM 1700 N N . ALA A 1 222 ? 20.661 12.901 -28.998 1.00 91.31 222 ALA A N 1
ATOM 1701 C CA . ALA A 1 222 ? 20.632 13.975 -29.990 1.00 91.31 222 ALA A CA 1
ATOM 1702 C C . ALA A 1 222 ? 20.273 15.341 -29.375 1.00 91.31 222 ALA A C 1
ATOM 1704 O O . ALA A 1 222 ? 20.729 16.374 -29.868 1.00 91.31 222 ALA A O 1
ATOM 1705 N N . ARG A 1 223 ? 19.472 15.356 -28.302 1.00 89.44 223 ARG A N 1
ATOM 1706 C CA . ARG A 1 223 ? 19.093 16.566 -27.552 1.00 89.44 223 ARG A CA 1
ATOM 1707 C C . ARG A 1 223 ? 20.169 17.028 -26.564 1.00 89.44 223 ARG A C 1
ATOM 1709 O O . ARG A 1 223 ? 20.128 18.186 -26.152 1.00 89.44 223 ARG A O 1
ATOM 1716 N N . GLY A 1 224 ? 21.119 16.160 -26.208 1.00 88.06 224 GLY A N 1
ATOM 1717 C CA . GLY A 1 224 ? 22.141 16.438 -25.197 1.00 88.06 224 GLY A CA 1
ATOM 1718 C C . GLY A 1 224 ? 21.575 16.479 -23.774 1.00 88.06 224 GLY A C 1
ATOM 1719 O O . GLY A 1 224 ? 22.032 17.280 -22.962 1.00 88.06 224 GLY A O 1
ATOM 1720 N N . ASP A 1 225 ? 20.545 15.675 -23.491 1.00 86.81 225 ASP A N 1
ATOM 1721 C CA . ASP A 1 225 ? 19.972 15.547 -22.147 1.00 86.81 225 ASP A CA 1
ATOM 1722 C C . ASP A 1 225 ? 20.680 14.425 -21.375 1.00 86.81 225 ASP A C 1
ATOM 1724 O O . ASP A 1 225 ? 20.243 13.275 -21.356 1.00 86.81 225 ASP A O 1
ATOM 1728 N N . ASP A 1 226 ? 21.813 14.758 -20.754 1.00 83.94 226 ASP A N 1
ATOM 1729 C CA . ASP A 1 226 ? 22.666 13.782 -20.066 1.00 83.94 226 ASP A CA 1
ATOM 1730 C C . ASP A 1 226 ? 21.932 13.014 -18.948 1.00 83.94 226 ASP A C 1
ATOM 1732 O O . ASP A 1 226 ? 22.237 11.845 -18.699 1.00 83.94 226 ASP A O 1
ATOM 1736 N N . ALA A 1 227 ? 20.940 13.636 -18.297 1.00 79.38 227 ALA A N 1
ATOM 1737 C CA . ALA A 1 227 ? 20.163 13.004 -17.234 1.00 79.38 227 ALA A CA 1
ATOM 1738 C C . ALA A 1 227 ? 19.189 11.954 -17.794 1.00 79.38 227 ALA A C 1
ATOM 1740 O O . ALA A 1 227 ? 19.138 10.831 -17.285 1.00 79.38 227 ALA A O 1
ATOM 1741 N N . ALA A 1 228 ? 18.464 12.291 -18.865 1.00 74.12 228 ALA A N 1
ATOM 1742 C CA . ALA A 1 228 ? 17.579 11.349 -19.550 1.00 74.12 228 ALA A CA 1
ATOM 1743 C C . ALA A 1 228 ? 18.369 10.189 -20.185 1.00 74.12 228 ALA A C 1
ATOM 1745 O O . ALA A 1 228 ? 17.995 9.023 -20.048 1.00 74.12 228 ALA A O 1
ATOM 1746 N N . VAL A 1 229 ? 19.532 10.485 -20.778 1.00 77.56 229 VAL A N 1
ATOM 1747 C CA . VAL A 1 229 ? 20.448 9.479 -21.341 1.00 77.56 229 VAL A CA 1
ATOM 1748 C C . VAL A 1 229 ? 20.924 8.488 -20.279 1.00 77.56 229 VAL A C 1
ATOM 1750 O O . VAL A 1 229 ? 20.941 7.283 -20.539 1.00 77.56 229 VAL A O 1
ATOM 1753 N N . ALA A 1 230 ? 21.321 8.963 -19.094 1.00 80.25 230 ALA A N 1
ATOM 1754 C CA . ALA A 1 230 ? 21.773 8.094 -18.009 1.00 80.25 230 ALA A CA 1
ATOM 1755 C C . ALA A 1 230 ? 20.650 7.165 -17.518 1.00 80.25 230 ALA A C 1
ATOM 1757 O O . ALA A 1 230 ? 20.866 5.957 -17.399 1.00 80.25 230 ALA A O 1
ATOM 1758 N N . ALA A 1 231 ? 19.446 7.705 -17.308 1.00 75.62 231 ALA A N 1
ATOM 1759 C CA . ALA A 1 231 ? 18.285 6.933 -16.870 1.00 75.62 231 ALA A CA 1
ATOM 1760 C C . ALA A 1 231 ? 17.879 5.860 -17.899 1.00 75.62 231 ALA A C 1
ATOM 1762 O O . ALA A 1 231 ? 17.769 4.680 -17.554 1.00 75.62 231 ALA A O 1
ATOM 1763 N N . ASN A 1 232 ? 17.746 6.240 -19.174 1.00 74.00 232 ASN A N 1
ATOM 1764 C CA . ASN A 1 232 ? 17.357 5.323 -20.247 1.00 74.00 232 ASN A CA 1
ATOM 1765 C C . ASN A 1 232 ? 18.414 4.237 -20.496 1.00 74.00 232 ASN A C 1
ATOM 1767 O O . ASN A 1 232 ? 18.065 3.084 -20.755 1.00 74.00 232 ASN A O 1
ATOM 1771 N N . ARG A 1 233 ? 19.711 4.556 -20.360 1.00 78.81 233 ARG A N 1
ATOM 1772 C CA . ARG A 1 233 ? 20.783 3.547 -20.430 1.00 78.81 233 ARG A CA 1
ATOM 1773 C C . ARG A 1 233 ? 20.701 2.530 -19.303 1.00 78.81 233 ARG A C 1
ATOM 1775 O O . ARG A 1 233 ? 20.772 1.341 -19.595 1.00 78.81 233 ARG A O 1
ATOM 1782 N N . ALA A 1 234 ? 20.543 2.978 -18.058 1.00 78.81 234 ALA A N 1
ATOM 1783 C CA . ALA A 1 234 ? 20.449 2.081 -16.909 1.00 78.81 234 ALA A CA 1
ATOM 1784 C C . ALA A 1 234 ? 19.247 1.132 -17.042 1.00 78.81 234 ALA A C 1
ATOM 1786 O O . ALA A 1 234 ? 19.375 -0.078 -16.847 1.00 78.81 234 ALA A O 1
ATOM 1787 N N . GLN A 1 235 ? 18.098 1.663 -17.469 1.00 77.50 235 GLN A N 1
ATOM 1788 C CA . GLN A 1 235 ? 16.900 0.862 -17.693 1.00 77.50 235 GLN A CA 1
ATOM 1789 C C . GLN A 1 235 ? 17.086 -0.151 -18.834 1.00 77.50 235 GLN A C 1
ATOM 1791 O O . GLN A 1 235 ? 16.738 -1.321 -18.679 1.00 77.50 235 GLN A O 1
ATOM 1796 N N . LEU A 1 236 ? 17.670 0.256 -19.966 1.00 77.75 236 LEU A N 1
ATOM 1797 C CA . LEU A 1 236 ? 17.970 -0.652 -21.079 1.00 77.75 236 LEU A CA 1
ATOM 1798 C C . LEU A 1 236 ? 18.972 -1.743 -20.698 1.00 77.75 236 LEU A C 1
ATOM 1800 O O . LEU A 1 236 ? 18.824 -2.884 -21.135 1.00 77.75 236 LEU A O 1
ATOM 1804 N N . GLU A 1 237 ? 19.991 -1.410 -19.908 1.00 82.31 237 GLU A N 1
ATOM 1805 C CA . GLU A 1 237 ? 20.982 -2.372 -19.430 1.00 82.31 237 GLU A CA 1
ATOM 1806 C C . GLU A 1 237 ? 20.328 -3.445 -18.556 1.00 82.31 237 GLU A C 1
ATOM 1808 O O . GLU A 1 237 ? 20.520 -4.635 -18.806 1.00 82.31 237 GLU A O 1
ATOM 1813 N N . GLN A 1 238 ? 19.483 -3.036 -17.607 1.00 78.44 238 GLN A N 1
ATOM 1814 C CA . GLN A 1 238 ? 18.729 -3.954 -16.756 1.00 78.44 238 GLN A CA 1
ATOM 1815 C C . GLN A 1 238 ? 17.791 -4.859 -17.568 1.00 78.44 238 GLN A C 1
ATOM 1817 O O . GLN A 1 238 ? 17.792 -6.077 -17.397 1.00 78.44 238 GLN A O 1
ATOM 1822 N N . LEU A 1 239 ? 17.016 -4.280 -18.486 1.00 79.94 239 LEU A N 1
ATOM 1823 C CA . LEU A 1 239 ? 16.085 -5.022 -19.336 1.00 79.94 239 LEU A CA 1
ATOM 1824 C C . LEU A 1 239 ? 16.811 -6.049 -20.221 1.00 79.94 239 LEU A C 1
ATOM 1826 O O . LEU A 1 239 ? 16.418 -7.214 -20.288 1.00 79.94 239 LEU A O 1
ATOM 1830 N N . ARG A 1 240 ? 17.927 -5.662 -20.846 1.00 81.06 240 ARG A N 1
ATOM 1831 C CA . ARG A 1 240 ? 18.749 -6.587 -21.642 1.00 81.06 240 ARG A CA 1
ATOM 1832 C C . ARG A 1 240 ? 19.416 -7.662 -20.788 1.00 81.06 240 ARG A C 1
ATOM 1834 O O . ARG A 1 240 ? 19.590 -8.783 -21.264 1.00 81.06 240 ARG A O 1
ATOM 1841 N N . ALA A 1 241 ? 19.786 -7.346 -19.546 1.00 81.19 241 ALA A N 1
A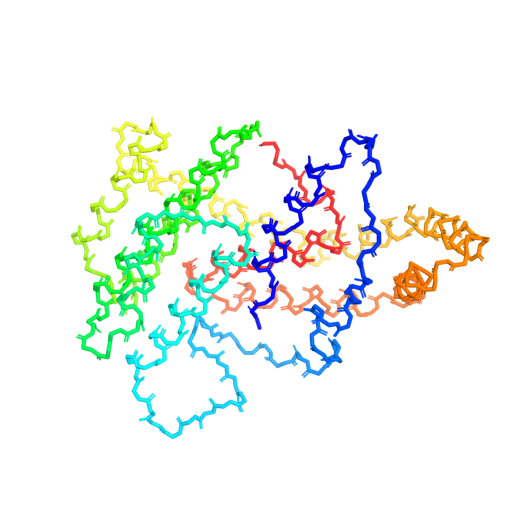TOM 1842 C CA . ALA A 1 241 ? 20.299 -8.341 -18.611 1.00 81.19 241 ALA A CA 1
ATOM 1843 C C . ALA A 1 241 ? 19.246 -9.427 -18.348 1.00 81.19 241 ALA A C 1
ATOM 1845 O O . ALA A 1 241 ? 19.574 -10.605 -18.459 1.00 81.19 241 ALA A O 1
ATOM 1846 N N . TRP A 1 242 ? 17.983 -9.046 -18.129 1.00 82.31 242 TRP A N 1
ATOM 1847 C CA . TRP A 1 242 ? 16.875 -9.994 -17.965 1.00 82.31 242 TRP A CA 1
ATOM 1848 C C . TRP A 1 242 ? 16.569 -10.815 -19.221 1.00 82.31 242 TRP A C 1
ATOM 1850 O O . TRP A 1 242 ? 16.290 -12.005 -19.110 1.00 82.31 242 TRP A O 1
ATOM 1860 N N . GLN A 1 243 ? 16.663 -10.225 -20.419 1.00 81.88 243 GLN A N 1
ATOM 1861 C CA . GLN A 1 243 ? 16.544 -10.980 -21.679 1.00 81.88 243 GLN A CA 1
ATOM 1862 C C . GLN A 1 243 ? 17.640 -12.036 -21.841 1.00 81.88 243 GLN A C 1
ATOM 1864 O O . GLN A 1 243 ? 17.408 -13.094 -22.422 1.00 81.88 243 GLN A O 1
ATOM 1869 N N . LYS A 1 244 ? 18.855 -11.730 -21.377 1.00 87.56 244 LYS A N 1
ATOM 1870 C CA . LYS A 1 244 ? 20.011 -12.620 -21.503 1.00 87.56 244 LYS A CA 1
ATOM 1871 C C . LYS A 1 244 ? 20.001 -13.729 -20.453 1.00 87.56 244 LYS A C 1
ATOM 1873 O O . LYS A 1 244 ? 20.420 -14.845 -20.753 1.00 87.56 244 LYS A O 1
ATOM 1878 N N . ASP A 1 245 ? 19.579 -13.401 -19.239 1.00 84.06 245 ASP A N 1
ATOM 1879 C CA . ASP A 1 245 ? 19.501 -14.308 -18.104 1.00 84.06 245 ASP A CA 1
ATOM 1880 C C . ASP A 1 245 ? 18.258 -13.984 -17.269 1.00 84.06 245 ASP A C 1
ATOM 1882 O O . ASP A 1 245 ? 18.174 -12.936 -16.626 1.00 84.06 245 ASP A O 1
ATOM 1886 N N . SER A 1 246 ? 17.289 -14.899 -17.276 1.00 84.12 246 SER A N 1
ATOM 1887 C CA . SER A 1 246 ? 16.051 -14.770 -16.507 1.00 84.12 246 SER A CA 1
ATOM 1888 C C . SER A 1 246 ? 16.170 -15.295 -15.073 1.00 84.12 246 SER A C 1
ATOM 1890 O O . SER A 1 246 ? 15.230 -15.123 -14.296 1.00 84.12 246 SER A O 1
ATOM 1892 N N . ALA A 1 247 ? 17.306 -15.886 -14.677 1.00 81.38 247 ALA A N 1
ATOM 1893 C CA . ALA A 1 247 ? 17.502 -16.403 -13.322 1.00 81.38 247 ALA A CA 1
ATOM 1894 C C . ALA A 1 247 ? 17.263 -15.352 -12.215 1.00 81.38 247 ALA A C 1
ATOM 1896 O O . ALA A 1 247 ? 16.670 -15.709 -11.195 1.00 81.38 247 ALA A O 1
ATOM 1897 N N . PRO A 1 248 ? 17.622 -14.060 -12.380 1.00 82.44 248 PRO A N 1
ATOM 1898 C CA . PRO A 1 248 ? 17.269 -13.025 -11.407 1.00 82.44 248 PRO A CA 1
ATOM 1899 C C . PRO A 1 248 ? 15.756 -12.796 -11.262 1.00 82.44 248 PRO A C 1
ATOM 1901 O O . PRO A 1 248 ? 15.290 -12.544 -10.154 1.00 82.44 248 PRO A O 1
ATOM 1904 N N . LEU A 1 249 ? 14.983 -12.901 -12.352 1.00 79.69 249 LEU A N 1
ATOM 1905 C CA . LEU A 1 249 ? 13.519 -12.779 -12.312 1.00 79.69 249 LEU A CA 1
ATOM 1906 C C . LEU A 1 249 ? 12.883 -13.983 -11.616 1.00 79.69 249 LEU A C 1
ATOM 1908 O O . LEU A 1 249 ? 11.948 -13.820 -10.837 1.00 79.69 249 LEU A O 1
ATOM 1912 N N . GLU A 1 250 ? 13.417 -15.177 -11.865 1.00 82.94 250 GLU A N 1
ATOM 1913 C CA . GLU A 1 250 ? 12.965 -16.404 -11.212 1.00 82.94 250 GLU A CA 1
ATOM 1914 C C . GLU A 1 250 ? 13.295 -16.403 -9.714 1.00 82.94 250 GLU A C 1
ATOM 1916 O O . GLU A 1 250 ? 12.448 -16.742 -8.890 1.00 82.94 250 GLU A O 1
ATOM 1921 N N . LYS A 1 251 ? 14.488 -15.930 -9.339 1.00 81.19 251 LYS A N 1
ATOM 1922 C CA . LYS A 1 251 ? 14.858 -15.729 -7.935 1.00 81.19 251 LYS A CA 1
ATOM 1923 C C . LYS A 1 251 ? 13.914 -14.738 -7.247 1.00 81.19 251 LYS A C 1
ATOM 1925 O O . LYS A 1 251 ? 13.408 -15.040 -6.170 1.00 81.19 251 LYS A O 1
ATOM 1930 N N . LEU A 1 252 ? 13.629 -13.599 -7.883 1.00 81.44 252 LEU A N 1
ATOM 1931 C CA . LEU A 1 252 ? 12.676 -12.619 -7.359 1.00 81.44 252 LEU A CA 1
ATOM 1932 C C . LEU A 1 252 ? 11.280 -13.236 -7.181 1.00 81.44 252 LEU A C 1
ATOM 1934 O O . LEU A 1 252 ? 10.671 -13.060 -6.130 1.00 81.44 252 LEU A O 1
ATOM 1938 N N . ARG A 1 253 ? 10.782 -13.996 -8.168 1.00 85.19 253 ARG A N 1
ATOM 1939 C CA . ARG A 1 253 ? 9.498 -14.714 -8.067 1.00 85.19 253 ARG A CA 1
ATOM 1940 C C . ARG A 1 253 ? 9.462 -15.616 -6.831 1.00 85.19 253 ARG A C 1
ATOM 1942 O O . ARG A 1 253 ? 8.513 -15.539 -6.055 1.00 85.19 253 ARG A O 1
ATOM 1949 N N . GLN A 1 254 ? 10.493 -16.440 -6.643 1.00 82.06 254 GLN A N 1
ATOM 1950 C CA . GLN A 1 254 ? 10.589 -17.374 -5.517 1.00 82.06 254 GLN A CA 1
ATOM 1951 C C . GLN A 1 254 ? 10.643 -16.651 -4.168 1.00 82.06 254 GLN A C 1
ATOM 1953 O O . GLN A 1 254 ? 9.964 -17.060 -3.232 1.00 82.06 254 GLN A O 1
ATOM 1958 N N . GLU A 1 255 ? 11.402 -15.559 -4.069 1.00 84.12 255 GLU A N 1
ATOM 1959 C CA . GLU A 1 255 ? 11.486 -14.750 -2.849 1.00 84.12 255 GLU A CA 1
ATOM 1960 C C . GLU A 1 255 ? 10.144 -14.096 -2.497 1.00 84.12 255 GLU A C 1
ATOM 1962 O O . GLU A 1 255 ? 9.760 -14.078 -1.327 1.00 84.12 255 GLU A O 1
ATOM 1967 N N . LEU A 1 256 ? 9.415 -13.577 -3.490 1.00 83.00 256 LEU A N 1
ATOM 1968 C CA . LEU A 1 256 ? 8.091 -12.980 -3.289 1.00 83.00 256 LEU A CA 1
ATOM 1969 C C . LEU A 1 256 ? 7.051 -14.031 -2.880 1.00 83.00 256 LEU A C 1
ATOM 1971 O O . LEU A 1 256 ? 6.279 -13.800 -1.948 1.00 83.00 256 LEU A O 1
ATOM 1975 N N . LEU A 1 257 ? 7.053 -15.192 -3.544 1.00 85.06 257 LEU A N 1
ATOM 1976 C CA . LEU A 1 257 ? 6.158 -16.302 -3.220 1.00 85.06 257 LEU A CA 1
ATOM 1977 C C . LEU A 1 257 ? 6.413 -16.813 -1.799 1.00 85.06 257 LEU A C 1
ATOM 1979 O O . LEU A 1 257 ? 5.483 -16.897 -1.001 1.00 85.06 257 LEU A O 1
ATOM 1983 N N . ALA A 1 258 ? 7.678 -17.066 -1.458 1.00 82.62 258 ALA A N 1
ATOM 1984 C CA . ALA A 1 258 ? 8.060 -17.547 -0.138 1.00 82.62 258 ALA A 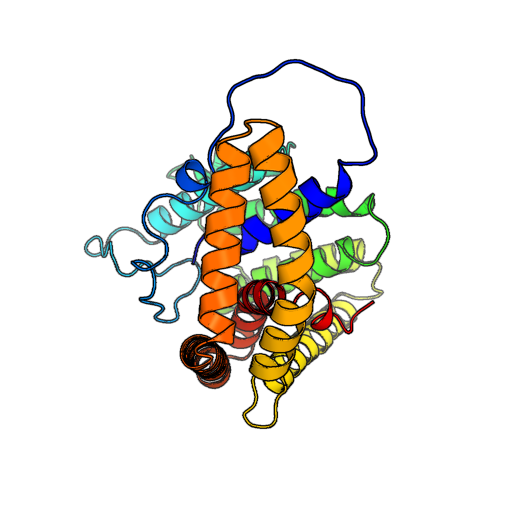CA 1
ATOM 1985 C C . ALA A 1 258 ? 7.639 -16.571 0.968 1.00 82.62 258 ALA A C 1
ATOM 1987 O O . ALA A 1 258 ? 7.172 -17.004 2.017 1.00 82.62 258 ALA A O 1
ATOM 1988 N N . GLN A 1 259 ? 7.755 -15.257 0.751 1.00 80.81 259 GLN A N 1
ATOM 1989 C CA . GLN A 1 259 ? 7.277 -14.272 1.723 1.00 80.81 259 GLN A CA 1
ATOM 1990 C C . GLN A 1 259 ? 5.766 -14.405 1.969 1.00 80.81 259 GLN A C 1
ATOM 1992 O O . GLN A 1 259 ? 5.336 -14.399 3.123 1.00 80.81 259 GLN A O 1
ATOM 1997 N N . LEU A 1 260 ? 4.958 -14.548 0.912 1.00 80.25 260 LEU A N 1
ATOM 1998 C CA . LEU A 1 260 ? 3.499 -14.669 1.032 1.00 80.25 260 LEU A CA 1
ATOM 1999 C C . LEU A 1 260 ? 3.066 -15.993 1.663 1.00 80.25 260 LEU A C 1
ATOM 2001 O O . LEU A 1 260 ? 2.151 -16.006 2.486 1.00 80.25 260 LEU A O 1
ATOM 2005 N N . GLU A 1 261 ? 3.717 -17.095 1.294 1.00 83.88 261 GLU A N 1
ATOM 2006 C CA . GLU A 1 261 ? 3.419 -18.424 1.832 1.00 83.88 261 GLU A CA 1
ATOM 2007 C C . GLU A 1 261 ? 3.819 -18.546 3.308 1.00 83.88 261 GLU A C 1
ATOM 2009 O O . GLU A 1 261 ? 3.070 -19.128 4.095 1.00 83.88 261 GLU A O 1
ATOM 2014 N N . ASN A 1 262 ? 4.942 -17.933 3.701 1.00 81.75 262 ASN A N 1
ATOM 2015 C CA . ASN A 1 262 ? 5.443 -17.946 5.079 1.00 81.75 262 ASN A CA 1
ATOM 2016 C C . ASN A 1 262 ? 4.704 -16.979 6.020 1.00 81.75 262 ASN A C 1
ATOM 2018 O O . ASN A 1 262 ? 4.912 -17.032 7.231 1.00 81.75 262 ASN A O 1
ATOM 2022 N N . ALA A 1 263 ? 3.853 -16.088 5.505 1.00 78.50 263 ALA A N 1
ATOM 2023 C CA . ALA A 1 263 ? 3.019 -15.237 6.347 1.00 78.50 263 ALA A CA 1
ATOM 2024 C C . ALA A 1 263 ? 1.895 -16.078 6.976 1.00 78.50 263 ALA A C 1
ATOM 2026 O O . ALA A 1 263 ? 0.893 -16.362 6.318 1.00 78.50 263 ALA A O 1
ATOM 2027 N N . GLU A 1 264 ? 2.071 -16.508 8.229 1.00 73.50 264 GLU A N 1
ATOM 2028 C CA . GLU A 1 264 ? 1.110 -17.363 8.946 1.00 73.50 264 GLU A CA 1
ATOM 2029 C C . GLU A 1 264 ? -0.183 -16.624 9.320 1.00 73.50 264 GLU A C 1
ATOM 2031 O O . GLU A 1 264 ? -1.269 -17.199 9.249 1.00 73.50 264 GLU A O 1
ATOM 2036 N N . ASP A 1 265 ? -0.080 -15.343 9.685 1.00 78.19 265 ASP A N 1
ATOM 2037 C CA . ASP A 1 265 ? -1.230 -14.513 10.036 1.00 78.19 265 ASP A CA 1
ATOM 2038 C C . ASP A 1 265 ? -1.937 -13.978 8.772 1.00 78.19 265 ASP A C 1
ATOM 2040 O O . ASP A 1 265 ? -1.301 -13.314 7.944 1.00 78.19 265 ASP A O 1
ATOM 2044 N N . PRO A 1 266 ? -3.256 -14.207 8.604 1.00 71.81 266 PRO A N 1
ATOM 2045 C CA . PRO A 1 266 ? -4.013 -13.685 7.469 1.00 71.81 266 PRO A CA 1
ATOM 2046 C C . PRO A 1 266 ? -3.921 -12.162 7.308 1.00 71.81 266 PRO A C 1
ATOM 2048 O O . PRO A 1 266 ? -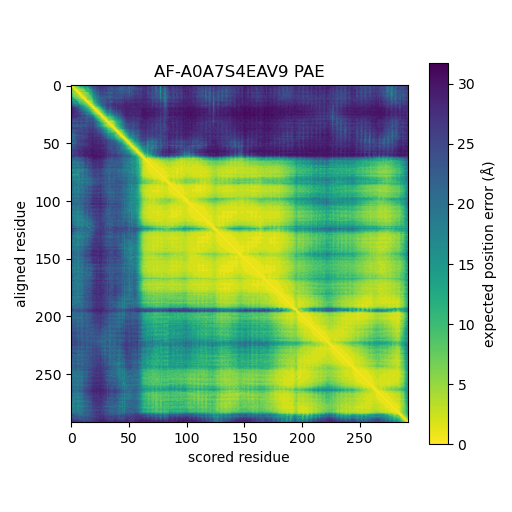3.863 -11.681 6.177 1.00 71.81 266 PRO A O 1
ATOM 2051 N N . ILE A 1 267 ? -3.871 -11.398 8.407 1.00 71.19 267 ILE A N 1
ATOM 2052 C CA . ILE A 1 267 ? -3.780 -9.929 8.347 1.00 71.19 267 ILE A CA 1
ATOM 2053 C C . ILE A 1 267 ? -2.388 -9.514 7.861 1.00 71.19 267 ILE A C 1
ATOM 2055 O O . ILE A 1 267 ? -2.259 -8.689 6.952 1.00 71.19 267 ILE A O 1
ATOM 2059 N N . GLN A 1 268 ? -1.335 -10.122 8.408 1.00 73.62 268 GLN A N 1
ATOM 2060 C CA . GLN A 1 268 ? 0.032 -9.939 7.928 1.00 73.62 268 GLN A CA 1
ATOM 2061 C C . GLN A 1 268 ? 0.169 -10.296 6.443 1.00 73.62 268 GLN A C 1
ATOM 2063 O O . GLN A 1 268 ? 0.802 -9.550 5.696 1.00 73.62 268 GLN A O 1
ATOM 2068 N N . ARG A 1 269 ? -0.450 -11.393 5.995 1.00 76.38 269 ARG A N 1
ATOM 2069 C CA . ARG A 1 269 ? -0.414 -11.829 4.594 1.00 76.38 269 ARG A CA 1
ATOM 2070 C C . ARG A 1 269 ? -1.076 -10.823 3.655 1.00 76.38 269 ARG A C 1
ATOM 2072 O O . ARG A 1 269 ? -0.525 -10.549 2.594 1.00 76.38 269 ARG A O 1
ATOM 2079 N N . VAL A 1 270 ? -2.204 -10.232 4.050 1.00 73.88 270 VAL A N 1
ATOM 2080 C CA . VAL A 1 270 ? -2.858 -9.151 3.289 1.00 73.88 270 VAL A CA 1
ATOM 2081 C C . VAL A 1 270 ? -1.949 -7.930 3.176 1.00 73.88 270 VAL A C 1
ATOM 2083 O O . VAL A 1 270 ? -1.711 -7.447 2.073 1.00 73.88 270 VAL A O 1
ATOM 2086 N N . ARG A 1 271 ? -1.371 -7.470 4.290 1.00 69.69 271 ARG A N 1
ATOM 2087 C CA . ARG A 1 271 ? -0.448 -6.319 4.289 1.00 69.69 271 ARG A CA 1
ATOM 2088 C C . ARG A 1 271 ? 0.786 -6.569 3.433 1.00 69.69 271 ARG A C 1
ATOM 2090 O O . ARG A 1 271 ? 1.283 -5.668 2.761 1.00 69.69 271 ARG A O 1
ATOM 2097 N N . LEU A 1 272 ? 1.297 -7.794 3.478 1.00 73.62 272 LEU A N 1
ATOM 2098 C CA . LEU A 1 272 ? 2.405 -8.207 2.641 1.00 73.62 272 LEU A CA 1
ATOM 2099 C C . LEU A 1 272 ? 1.990 -8.219 1.166 1.00 73.62 272 LEU A C 1
ATOM 2101 O O . LEU A 1 272 ? 2.702 -7.665 0.343 1.00 73.62 272 LEU A O 1
ATOM 2105 N N . ALA A 1 273 ? 0.820 -8.752 0.817 1.00 74.25 273 ALA A N 1
ATOM 2106 C CA . ALA A 1 273 ? 0.335 -8.701 -0.559 1.00 74.25 273 ALA A CA 1
ATOM 2107 C C . ALA A 1 273 ? 0.168 -7.259 -1.064 1.00 74.25 273 ALA A C 1
ATOM 2109 O O . ALA A 1 273 ? 0.623 -6.948 -2.163 1.00 74.25 273 ALA A O 1
ATOM 2110 N N . GLU A 1 274 ? -0.391 -6.357 -0.252 1.00 69.62 274 GLU A N 1
ATOM 2111 C CA . GLU A 1 274 ? -0.496 -4.927 -0.568 1.00 69.62 274 GLU A CA 1
ATOM 2112 C C . GLU A 1 274 ? 0.880 -4.272 -0.778 1.00 69.62 274 GLU A C 1
ATOM 2114 O O . GLU A 1 274 ? 1.034 -3.440 -1.675 1.00 69.62 274 GLU A O 1
ATOM 2119 N N . SER A 1 275 ? 1.891 -4.658 0.009 1.00 67.38 275 SER A N 1
ATOM 2120 C CA . SER A 1 275 ? 3.249 -4.116 -0.107 1.00 67.38 275 SER A CA 1
ATOM 2121 C C . SER A 1 275 ? 4.054 -4.727 -1.254 1.00 67.38 275 SER A C 1
ATOM 2123 O O . SER A 1 275 ? 4.919 -4.054 -1.804 1.00 67.38 275 SER A O 1
ATOM 2125 N N . LEU A 1 276 ? 3.771 -5.967 -1.655 1.00 74.44 276 LEU A N 1
ATOM 2126 C CA . LEU A 1 276 ? 4.447 -6.641 -2.764 1.00 74.44 276 LEU A CA 1
ATOM 2127 C C . LEU A 1 276 ? 3.816 -6.318 -4.119 1.00 74.44 276 LEU A C 1
ATOM 2129 O O . LEU A 1 276 ? 4.515 -6.319 -5.136 1.00 74.44 276 LEU A O 1
ATOM 2133 N N . ARG A 1 277 ? 2.521 -5.981 -4.145 1.00 72.06 277 ARG A N 1
ATOM 2134 C CA . ARG A 1 277 ? 1.780 -5.617 -5.360 1.00 72.06 277 ARG A CA 1
ATOM 2135 C C . ARG A 1 277 ? 2.530 -4.638 -6.269 1.00 72.06 277 ARG A C 1
ATOM 2137 O O . ARG A 1 277 ? 2.654 -4.929 -7.452 1.00 72.06 277 ARG A O 1
ATOM 2144 N N . PRO A 1 278 ? 3.115 -3.537 -5.765 1.00 68.31 278 PRO A N 1
ATOM 2145 C CA . PRO A 1 278 ? 3.795 -2.560 -6.609 1.00 68.31 278 PRO A CA 1
ATOM 2146 C C . PRO A 1 278 ? 5.126 -3.082 -7.140 1.00 68.31 278 PRO A C 1
ATOM 2148 O O . PRO A 1 278 ? 5.538 -2.683 -8.223 1.00 68.31 278 PRO A O 1
ATOM 2151 N N . VAL A 1 279 ? 5.798 -3.989 -6.416 1.00 73.62 279 VAL A N 1
ATOM 2152 C CA . VAL A 1 279 ? 6.990 -4.679 -6.931 1.00 73.62 279 VAL A CA 1
ATOM 2153 C C . VAL A 1 279 ? 6.587 -5.493 -8.153 1.00 73.62 279 VAL A C 1
ATOM 2155 O O . VAL A 1 279 ? 7.195 -5.361 -9.213 1.00 73.62 279 VAL A O 1
ATOM 2158 N N . VAL A 1 280 ? 5.515 -6.276 -8.025 1.00 73.00 280 VAL A N 1
ATOM 2159 C CA . VAL A 1 280 ? 5.007 -7.113 -9.113 1.00 73.00 280 VAL A CA 1
ATOM 2160 C C . VAL A 1 280 ? 4.505 -6.262 -10.280 1.00 73.00 280 VAL A C 1
ATOM 2162 O O . VAL A 1 280 ? 4.910 -6.512 -11.411 1.00 73.00 280 VAL A O 1
ATOM 2165 N N . THR A 1 281 ? 3.747 -5.190 -10.040 1.00 74.12 281 THR A N 1
ATOM 2166 C CA . THR A 1 281 ? 3.338 -4.232 -11.084 1.00 74.12 281 THR A CA 1
ATOM 2167 C C . THR A 1 281 ? 4.536 -3.545 -11.747 1.00 74.12 281 THR A C 1
ATOM 2169 O O . THR A 1 281 ? 4.542 -3.336 -12.958 1.00 74.12 281 THR A O 1
ATOM 2172 N N . ASN A 1 282 ? 5.602 -3.227 -11.011 1.00 70.69 282 ASN A N 1
ATOM 2173 C CA . ASN A 1 282 ? 6.799 -2.633 -11.607 1.00 70.69 282 ASN A CA 1
ATOM 2174 C C . ASN A 1 282 ? 7.512 -3.596 -12.558 1.00 70.69 282 ASN A C 1
ATOM 2176 O O . ASN A 1 282 ? 8.027 -3.145 -13.583 1.00 70.69 282 ASN A O 1
ATOM 2180 N N . VAL A 1 283 ? 7.504 -4.900 -12.271 1.00 75.69 283 VAL A N 1
ATOM 2181 C CA . VAL A 1 283 ? 8.100 -5.924 -13.142 1.00 75.69 283 VAL A CA 1
ATOM 2182 C C . VAL A 1 283 ? 7.170 -6.284 -14.305 1.00 75.69 283 VAL A C 1
ATOM 2184 O O . VAL A 1 283 ? 7.607 -6.286 -15.457 1.00 75.69 283 VAL A O 1
ATOM 2187 N N . LEU A 1 284 ? 5.881 -6.498 -14.044 1.00 76.75 284 LEU A N 1
ATOM 2188 C CA . LEU A 1 284 ? 4.914 -7.008 -15.024 1.00 76.75 284 LEU A CA 1
ATOM 2189 C C . LEU A 1 284 ? 4.149 -5.921 -15.791 1.00 76.75 284 LEU A C 1
ATOM 2191 O O . LEU A 1 284 ? 3.654 -6.182 -16.875 1.00 76.75 284 LEU A O 1
ATOM 2195 N N . GLY A 1 285 ? 4.100 -4.688 -15.290 1.00 67.25 285 GLY A N 1
ATOM 2196 C CA . GLY A 1 285 ? 3.320 -3.593 -15.874 1.00 67.25 285 GLY A CA 1
ATOM 2197 C C . GLY A 1 285 ? 1.826 -3.690 -15.592 1.00 67.25 285 GLY A C 1
ATOM 2198 O O . GLY A 1 285 ? 1.403 -4.402 -14.682 1.00 67.25 285 GLY A O 1
ATOM 2199 N N . ASP A 1 286 ? 1.039 -2.966 -16.389 1.00 60.97 286 ASP A N 1
ATOM 2200 C CA . ASP A 1 286 ? -0.425 -2.940 -16.280 1.00 60.97 286 ASP A CA 1
ATOM 2201 C C . ASP A 1 286 ? -1.062 -4.298 -16.629 1.00 60.97 286 ASP A C 1
ATOM 2203 O O . ASP A 1 286 ? -2.212 -4.535 -16.283 1.00 60.97 286 ASP A O 1
ATOM 2207 N N . ASP A 1 287 ? -0.306 -5.240 -17.208 1.00 53.50 287 ASP A N 1
ATOM 2208 C CA . ASP A 1 287 ? -0.737 -6.629 -17.442 1.00 53.50 287 ASP A CA 1
ATOM 2209 C C . ASP A 1 287 ? -1.000 -7.409 -16.142 1.00 53.50 287 ASP A C 1
ATOM 2211 O O . ASP A 1 287 ? -1.625 -8.469 -16.155 1.00 53.50 287 ASP A O 1
ATOM 2215 N N . PHE A 1 288 ? -0.531 -6.890 -15.005 1.00 51.31 288 PHE A N 1
ATOM 2216 C CA . PHE A 1 288 ? -0.874 -7.393 -13.678 1.00 51.31 288 PHE A CA 1
ATOM 2217 C C . PHE A 1 288 ? -2.253 -6.896 -13.187 1.00 51.31 288 PHE A C 1
ATOM 2219 O O . PHE A 1 288 ? -2.803 -7.432 -12.227 1.00 51.31 288 PHE A O 1
ATOM 2226 N N . SER A 1 289 ? -2.832 -5.879 -13.829 1.00 45.53 289 SER A N 1
ATOM 2227 C CA . SER A 1 289 ? -4.128 -5.304 -13.473 1.00 45.53 289 SER A CA 1
ATOM 2228 C C . SER A 1 289 ? -5.262 -5.981 -14.246 1.00 45.53 289 SER A C 1
ATOM 2230 O O . SER A 1 289 ? -5.674 -5.516 -15.305 1.00 45.53 289 SER A O 1
ATOM 2232 N N . SER A 1 290 ? -5.841 -7.042 -13.683 1.00 37.03 290 SER A N 1
ATOM 2233 C CA . SER A 1 290 ? -7.159 -7.542 -14.106 1.00 37.03 290 SER A CA 1
ATOM 2234 C C . SER A 1 290 ? -8.335 -6.829 -13.420 1.00 37.03 290 SER A C 1
ATOM 2236 O O . SER A 1 290 ? -9.470 -7.283 -13.543 1.00 37.03 290 SER A O 1
ATOM 2238 N N . ALA A 1 291 ? -8.096 -5.734 -12.691 1.00 33.69 291 ALA A N 1
ATOM 2239 C CA . ALA A 1 291 ? -9.122 -5.052 -11.907 1.00 33.69 291 ALA A CA 1
ATOM 2240 C C . ALA A 1 291 ? -9.336 -3.611 -12.393 1.00 33.69 291 ALA A C 1
ATOM 2242 O O . ALA A 1 291 ? -8.656 -2.689 -11.943 1.00 33.69 291 ALA A O 1
ATOM 2243 N N . GLU A 1 292 ? -10.305 -3.456 -13.302 1.00 30.84 292 GLU A N 1
ATOM 2244 C CA . GLU A 1 292 ? -11.211 -2.297 -13.280 1.00 30.84 292 GLU A CA 1
ATOM 2245 C C . GLU A 1 292 ? -11.965 -2.230 -11.938 1.00 30.84 292 GLU A C 1
ATOM 2247 O O . GLU A 1 292 ? -12.266 -3.305 -11.354 1.00 30.84 292 GLU A O 1
#

Mean predicted aligned error: 13.59 Å

Solvent-accessible surface area (backbone atoms only — not comparable to full-atom values): 16972 Å² total; per-residue (Å²): 140,86,62,60,75,56,48,53,60,52,50,56,56,59,69,70,69,75,78,78,88,82,92,78,82,93,69,82,85,83,50,68,66,74,77,50,73,72,65,97,80,79,80,79,81,83,72,92,55,67,104,80,57,66,92,88,65,79,67,78,94,67,52,74,66,58,55,49,30,53,51,45,45,51,50,45,52,50,44,47,73,76,67,56,82,51,73,44,48,54,50,31,50,56,45,38,71,37,92,83,58,50,65,53,60,53,51,49,32,45,53,49,23,50,52,58,55,42,56,66,38,66,80,50,86,75,62,60,34,56,53,47,48,39,50,52,48,54,53,47,49,50,34,37,75,70,67,53,32,54,70,70,59,44,54,55,49,44,37,51,46,13,58,76,66,68,42,96,38,41,68,60,36,53,48,51,40,53,54,51,42,52,48,50,37,48,56,52,48,52,40,44,36,92,94,29,53,49,60,61,47,30,49,52,50,38,68,64,46,50,63,56,47,55,51,50,36,54,50,27,60,73,70,66,38,65,69,59,32,52,53,42,49,54,53,51,51,53,45,51,47,44,73,75,45,51,64,67,53,49,50,50,36,52,56,55,40,50,56,52,70,67,37,82,47,70,68,58,26,36,55,47,37,66,64,44,46,59,57,51,33,67,59,42,36,72,82,67,60,88,70,130

Secondary structure (DSSP, 8-state):
--SHHHHHHHHHHHHHS-S------------HHHHS-S-TTS--------TT--SS---TT--HHHHHHHHHHHHHHHHHHTT--SHHHHHHHHHHT-TT--HHHHHHHHHHHHHHHHGGGGGSSSSHHHHHHHHHHHHHHHHHHTTSS-HHHHHHHHHHHHHHTT-S-HHHHHHHHHHHHHHHHHHHHHHHSTTS-HHHHHHHHHHHHHHHHHHHHHHHHHHT-HHHHHHHHHHHHHHHHHHH--HHHHHHHHHHHHHHHH--SHHHHHHHHHHHHHHHHHHHGGGG----

pLDDT: mean 71.12, std 23.1, range [22.41, 97.56]

Organism: NCBI:txid35677

Sequence (292 aa):
MKLLICALLAATTNAIRNGHPRPMPRSQPTTLETLLGRDPYSIIDVRGGGIFDDPDEEPEEDDVDARMRSGMQKAVAMMRGVGSEGAAIDALEALANDPSAEAPQLIKCYLDARLHQSQELKSFQGDHYLVALRQLANEALAFKASTQLSEEAYDAFLKQLSDEAGFKSAADFEKDVRDRSSLQVQELLEVLAEDGNFVAIALRRVEEKVPGLEADLKEDLARGDDAAVAANRAQLEQLRAWQKDSAPLEKLRQELLAQLENAEDPIQRVRLAESLRPVVTNVLGDDFSSAE

Nearest PDB structures (foldseek):
  6h2e-assembly1_Q-2  TM=1.556E-01  e=1.020E+00  Aeromonas hydrophila subsp. hydrophila AL09-71

Radius of gyration: 21.09 Å; Cα contacts (8 Å, |Δi|>4): 210; chains: 1; bounding box: 49×51×56 Å